Protein AF-A0A8S0QU64-F1 (afdb_monomer_lite)

Foldseek 3Di:
DVLLVLLLVLLVQLVPPVDVVSVLVSLVVLLCVQPVCVPCNLVSLVSCVVSPVLLSLLVQLPPPDLSSVLSSLSSLLSQLQNDPVSLVVNVVSVSLVSLLVCPDPPHDPSSLLSSLSSLLSSLDDDDDQVSCVSRVLSVLVCLQPDDLVSLVSNVVSPVLLSLLVQLDDPHDPVSNLSSLNSLLSSQVSLCVCLVVVVDPNASVSVVVNVVSVSLVSLVVQCPPPDPSSNVSSLVSCCPRVVDDDPDPDDDPPPPPDDDDDDDDDDDPDDDDDDDDDDDDDDDDDDDDDDDDDDDDDDDDDDDDDDDDDDD

Organism: NCBI:txid158383

pLDDT: mean 77.18, std 19.0, range [31.34, 97.25]

Sequence (311 aa):
GLISRIFSRLLEFLDRDDYPQLQLAAANAIVDILCYSDDDISINTNILIEQGAAPIMVSLLSSPNDELREKALVVLGEIAGRSADSRDLILRYGVLTLILAQFNDKTNLIIIREATQTLSELCSGPLQLEQVKSAILPLSQLIQEHDETVVRFLVHEGCIKPMCDLLVNPYEAHVIKICLKGLQNILKVGEAEKNQGNTKDVNVFAQMIEVAGGLQKITNLKTYDNRKIRRIAVKILVTYWHQKEDNDEDFDDDDDSVMMSTEDEDEDEDDDDDDSGDDDDDEEEDEDEDEDDSNSKSNTLYSDSKPNTLS

Secondary structure (DSSP, 8-state):
-HHHHHHHHHHHHHT-TT-HHHHHHHHHHHHHHHHT-TTTHHHHHHHHHHTTHHHHHHHHTT-S-HHHHHHHHHHHHHHHTT-HHHHHHHHHTTHHHHHHTT-STTS-HHHHHHHHHHHHHHT-SPPPHHHHHHHHHHHHHHHHHS-HHHHHHHHHTTTHHHHHHTTSSSS-HHHHHHHHHHHHHHHHHHHHHHHTTSSSSS-HHHHHHHHTTHHHHHHHGGG-S-HHHHHHHHHHHHHHH-----S--------S-------------------------------------------------------

Radius of gyration: 28.95 Å; chains: 1; bounding box: 78×48×93 Å

InterPro domains:
  IPR000225 Armadillo [PF00514] (44-80)
  IPR000225 Armadillo [PS50176] (52-94)
  IPR000225 Armadillo [SM00185] (40-81)
  IPR000225 Armadillo [SM00185] (83-124)
  IPR000225 Armadillo [SM00185] (146-188)
  IPR011989 Armadillo-like helical [G3DSA:1.25.10.10] (2-151)
  IPR011989 Armadillo-like helical [G3DSA:1.25.10.10] (152-242)
  IPR016024 Armadillo-type fold [SSF48371] (5-240)
  IPR032413 Atypical Arm repeat [PF16186] (203-249)

Structure (mmCIF, N/CA/C/O backbone):
data_AF-A0A8S0QU64-F1
#
_entry.id   AF-A0A8S0QU64-F1
#
loop_
_atom_site.group_PDB
_atom_site.id
_atom_site.type_symbol
_atom_site.label_atom_id
_atom_site.label_alt_id
_atom_site.label_comp_id
_atom_site.label_asym_id
_atom_site.label_entity_id
_atom_site.label_seq_id
_atom_site.pdbx_PDB_ins_code
_atom_site.Cartn_x
_atom_site.Cartn_y
_atom_site.Cartn_z
_atom_site.occupancy
_atom_site.B_iso_or_equiv
_atom_site.auth_seq_id
_atom_site.auth_comp_id
_atom_site.auth_asym_id
_atom_site.auth_atom_id
_atom_site.pdbx_PDB_model_num
ATOM 1 N N . GLY A 1 1 ? -0.515 -10.404 31.609 1.00 78.56 1 GLY A N 1
ATOM 2 C CA . GLY A 1 1 ? 0.219 -9.299 32.271 1.00 78.56 1 GLY A CA 1
ATOM 3 C C . GLY A 1 1 ? -0.664 -8.069 32.412 1.00 78.56 1 GLY A C 1
ATOM 4 O O . GLY A 1 1 ? -1.826 -8.138 32.029 1.00 78.56 1 GLY A O 1
ATOM 5 N N . LEU A 1 2 ? -0.136 -6.965 32.954 1.00 85.56 2 LEU A N 1
ATOM 6 C CA . LEU A 1 2 ? -0.864 -5.691 33.087 1.00 85.56 2 LEU A CA 1
ATOM 7 C C . LEU A 1 2 ? -1.344 -5.163 31.723 1.00 85.56 2 LEU A C 1
ATOM 9 O O . LEU A 1 2 ? -2.528 -4.876 31.586 1.00 85.56 2 LEU A O 1
ATOM 13 N N . ILE A 1 3 ? -0.467 -5.153 30.711 1.00 86.56 3 ILE A N 1
ATOM 14 C CA . ILE A 1 3 ? -0.785 -4.718 29.339 1.00 86.56 3 ILE A CA 1
ATOM 15 C C . ILE A 1 3 ? -1.960 -5.494 28.739 1.00 86.56 3 ILE A C 1
ATOM 17 O O . ILE A 1 3 ? -2.912 -4.895 28.266 1.00 86.56 3 ILE A O 1
ATOM 21 N N . SER A 1 4 ? -1.963 -6.822 28.858 1.00 88.56 4 SER A N 1
ATOM 22 C CA . SER A 1 4 ? -3.077 -7.652 28.378 1.00 88.56 4 SER A CA 1
ATOM 23 C C . SER A 1 4 ? -4.431 -7.275 29.003 1.00 88.56 4 SER A C 1
ATOM 25 O O . SER A 1 4 ? -5.440 -7.284 28.309 1.00 88.56 4 SER A O 1
ATOM 27 N N . ARG A 1 5 ? -4.480 -6.884 30.285 1.00 92.31 5 ARG A N 1
ATOM 28 C CA . ARG A 1 5 ? -5.732 -6.405 30.905 1.00 92.31 5 ARG A CA 1
ATOM 29 C C . ARG A 1 5 ? -6.128 -5.014 30.417 1.00 92.31 5 ARG A C 1
ATOM 31 O O . ARG A 1 5 ? -7.318 -4.732 30.315 1.00 92.31 5 ARG A O 1
ATOM 38 N N . ILE A 1 6 ? -5.139 -4.160 30.160 1.00 92.94 6 ILE A N 1
ATOM 39 C CA . ILE A 1 6 ? -5.357 -2.827 29.598 1.00 92.94 6 ILE A CA 1
ATOM 40 C C . ILE A 1 6 ? -5.955 -2.970 28.199 1.00 92.94 6 ILE A C 1
ATOM 42 O O . ILE A 1 6 ? -7.038 -2.445 27.972 1.00 92.94 6 ILE A O 1
ATOM 46 N N . PHE A 1 7 ? -5.332 -3.749 27.311 1.00 93.81 7 PHE A N 1
ATOM 47 C CA . PHE A 1 7 ? -5.843 -3.960 25.958 1.00 93.81 7 PHE A CA 1
ATOM 48 C C . PHE A 1 7 ? -7.256 -4.531 25.941 1.00 93.81 7 PHE A C 1
ATOM 50 O O . PHE A 1 7 ? -8.100 -3.944 25.277 1.00 93.81 7 PHE A O 1
ATOM 57 N N . SER A 1 8 ? -7.572 -5.556 26.740 1.00 94.50 8 SER A N 1
ATOM 58 C CA . SER A 1 8 ? -8.948 -6.077 26.790 1.00 94.50 8 SER A CA 1
ATOM 59 C C . SER A 1 8 ? -9.964 -4.981 27.109 1.00 94.50 8 SER A C 1
ATOM 61 O O . SER A 1 8 ? -10.999 -4.888 26.457 1.00 94.50 8 SER A O 1
ATOM 63 N N . ARG A 1 9 ? -9.647 -4.094 28.060 1.00 96.56 9 ARG A N 1
ATOM 64 C CA . ARG A 1 9 ? -10.548 -3.000 28.422 1.00 96.56 9 ARG A CA 1
ATOM 65 C C . ARG A 1 9 ? -10.619 -1.904 27.356 1.00 96.56 9 ARG A C 1
ATOM 67 O O . ARG A 1 9 ? -11.687 -1.337 27.159 1.00 96.56 9 ARG A O 1
ATOM 74 N N . LEU A 1 10 ? -9.508 -1.597 26.687 1.00 96.75 10 LEU A N 1
ATOM 75 C CA . LEU A 1 10 ? -9.484 -0.628 25.588 1.00 96.75 10 LEU A CA 1
ATOM 76 C C . LEU A 1 10 ? -10.266 -1.144 24.373 1.00 96.75 10 LEU A C 1
ATOM 78 O O . LEU A 1 10 ? -11.022 -0.384 23.784 1.00 96.75 10 LEU A O 1
ATOM 82 N N . LEU A 1 11 ? -10.167 -2.434 24.043 1.00 95.56 11 LEU A N 1
ATOM 83 C CA . LEU A 1 11 ? -10.950 -3.043 22.964 1.00 95.56 11 LEU A CA 1
ATOM 84 C C . LEU A 1 11 ? -12.456 -3.022 23.273 1.00 95.56 11 LEU A C 1
ATOM 86 O O . LEU A 1 11 ? -13.246 -2.663 22.407 1.00 95.56 11 LEU A O 1
ATOM 90 N N . GLU A 1 12 ? -12.860 -3.281 24.522 1.00 95.12 12 GLU A N 1
ATOM 91 C CA . GLU A 1 12 ? -14.259 -3.101 24.957 1.00 95.12 12 GLU A CA 1
ATOM 92 C C . GLU A 1 12 ? -14.749 -1.650 24.812 1.00 95.12 12 GLU A C 1
ATOM 94 O O . GLU A 1 12 ? -15.940 -1.408 24.633 1.00 95.12 12 GLU A O 1
ATOM 99 N N . PHE A 1 13 ? -13.854 -0.667 24.928 1.00 96.56 13 PHE A N 1
ATOM 100 C CA . PHE A 1 13 ? -14.184 0.744 24.726 1.00 96.56 13 PHE A CA 1
ATOM 101 C C . PHE A 1 13 ? -14.303 1.125 23.254 1.00 96.56 13 PHE A C 1
ATOM 103 O O . PHE A 1 13 ? -15.082 2.021 22.936 1.00 96.56 13 PHE A O 1
ATOM 110 N N . LEU A 1 14 ? -13.577 0.446 22.366 1.00 94.88 14 LEU A N 1
ATOM 111 C CA . LEU A 1 14 ? -13.709 0.638 20.924 1.00 94.88 14 LEU A CA 1
ATOM 112 C C . LEU A 1 14 ? -15.043 0.131 20.377 1.00 94.88 14 LEU A C 1
ATOM 114 O O . LEU A 1 14 ? -15.519 0.681 19.396 1.00 94.88 14 LEU A O 1
ATOM 118 N N . ASP A 1 15 ? -15.682 -0.835 21.034 1.00 90.69 15 ASP A N 1
ATOM 119 C CA . ASP A 1 15 ? -16.999 -1.365 20.642 1.00 90.69 15 ASP A CA 1
ATOM 120 C C . ASP A 1 15 ? -18.177 -0.447 21.056 1.00 90.69 15 ASP A C 1
ATOM 122 O O . ASP A 1 15 ? -19.351 -0.759 20.866 1.00 90.69 15 ASP A O 1
ATOM 126 N N . ARG A 1 16 ? -17.890 0.707 21.677 1.00 92.25 16 ARG A N 1
ATOM 127 C CA . ARG A 1 16 ? -18.897 1.657 22.175 1.00 92.25 16 ARG A CA 1
ATOM 128 C C . ARG A 1 16 ? -19.222 2.743 21.154 1.00 92.25 16 ARG A C 1
ATOM 130 O O . ARG A 1 16 ? -18.902 3.911 21.371 1.00 92.25 16 ARG A O 1
ATOM 137 N N . ASP A 1 17 ? -19.922 2.368 20.086 1.00 87.38 17 ASP A N 1
ATOM 138 C CA . ASP A 1 17 ? -20.394 3.295 19.038 1.00 87.38 17 ASP A CA 1
ATOM 139 C C . ASP A 1 17 ? -21.285 4.428 19.578 1.00 87.38 17 ASP A C 1
ATOM 141 O O . ASP A 1 17 ? -21.372 5.514 19.004 1.00 87.38 17 ASP A O 1
ATOM 145 N N . ASP A 1 18 ? -21.932 4.202 20.725 1.00 91.75 18 ASP A N 1
ATOM 146 C CA . ASP A 1 18 ? -22.728 5.201 21.434 1.00 91.75 18 ASP A CA 1
ATOM 147 C C . ASP A 1 18 ? -21.878 6.284 22.119 1.00 91.75 18 ASP A C 1
ATOM 149 O O . ASP A 1 18 ? -22.421 7.297 22.571 1.00 91.75 18 ASP A O 1
ATOM 153 N N . TYR A 1 19 ? -20.554 6.101 22.203 1.00 93.81 19 TYR A N 1
ATOM 154 C CA . TYR A 1 19 ? -19.658 7.043 22.862 1.00 93.81 19 TYR A CA 1
ATOM 155 C C . TYR A 1 19 ? -18.325 7.270 22.114 1.00 93.81 19 TYR A C 1
ATOM 157 O O . TYR A 1 19 ? -17.258 6.863 22.585 1.00 93.81 19 TYR A O 1
ATOM 165 N N . PRO A 1 20 ? -18.341 8.039 21.003 1.00 90.69 20 PRO A N 1
ATOM 166 C CA . PRO A 1 20 ? -17.173 8.246 20.137 1.00 90.69 20 PRO A CA 1
ATOM 167 C C . PRO A 1 20 ? -15.944 8.855 20.823 1.00 90.69 20 PRO A C 1
ATOM 169 O O . PRO A 1 20 ? -14.813 8.579 20.435 1.00 90.69 20 PRO A O 1
ATOM 172 N N . GLN A 1 21 ? -16.139 9.675 21.863 1.00 93.38 21 GLN A N 1
ATOM 173 C CA . GLN A 1 21 ? -15.021 10.236 22.635 1.00 93.38 21 GLN A CA 1
ATOM 174 C C . GLN A 1 21 ? -14.254 9.151 23.399 1.00 93.38 21 GLN A C 1
ATOM 176 O O . GLN A 1 21 ? -13.035 9.234 23.532 1.00 93.38 21 GLN A O 1
ATOM 181 N N . LEU A 1 22 ? -14.962 8.129 23.890 1.00 95.69 22 LEU A N 1
ATOM 182 C CA . LEU A 1 22 ? -14.350 6.990 24.563 1.00 95.69 22 LEU A CA 1
ATOM 183 C C . LEU A 1 22 ? -13.666 6.061 23.560 1.00 95.69 22 LEU A C 1
ATOM 185 O O . LEU A 1 22 ? -12.549 5.634 23.841 1.00 95.69 22 LEU A O 1
ATOM 189 N N . GLN A 1 23 ? -14.278 5.815 22.394 1.00 95.50 23 GLN A N 1
ATOM 190 C CA . GLN A 1 23 ? -13.618 5.087 21.304 1.00 95.50 23 GLN A CA 1
ATOM 191 C C . GLN A 1 23 ? -12.298 5.772 20.930 1.00 95.50 23 GLN A C 1
ATOM 193 O O . GLN A 1 23 ? -11.254 5.130 20.899 1.00 95.50 23 GLN A O 1
ATOM 198 N N . LEU A 1 24 ? -12.314 7.092 20.726 1.00 95.00 24 LEU A N 1
ATOM 199 C CA . LEU A 1 24 ? -11.120 7.840 20.335 1.00 95.00 24 LEU A CA 1
ATOM 200 C C . LEU A 1 24 ? -10.045 7.828 21.428 1.00 95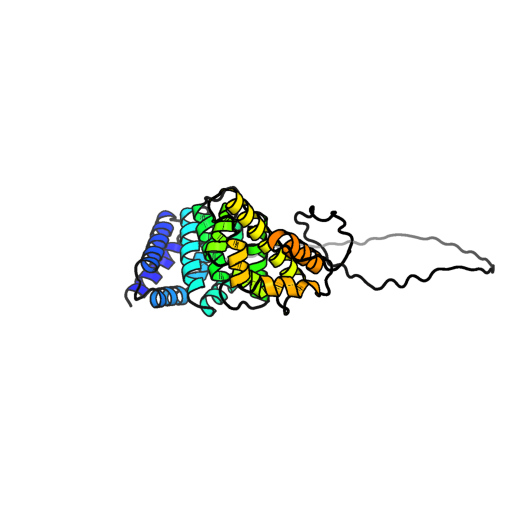.00 24 LEU A C 1
ATOM 202 O O . LEU A 1 24 ? -8.875 7.587 21.140 1.00 95.00 24 LEU A O 1
ATOM 206 N N . ALA A 1 25 ? -10.429 8.028 22.691 1.00 96.56 25 ALA A N 1
ATOM 207 C CA . ALA A 1 25 ? -9.497 7.929 23.812 1.00 96.56 25 ALA A CA 1
ATOM 208 C C . ALA A 1 25 ? -8.877 6.525 23.922 1.00 96.56 25 ALA A C 1
ATOM 210 O O . ALA A 1 25 ? -7.689 6.400 24.218 1.00 96.56 25 ALA A O 1
ATOM 211 N N . ALA A 1 26 ? -9.661 5.476 23.662 1.00 97.25 26 ALA A N 1
ATOM 212 C CA . ALA A 1 26 ? -9.172 4.106 23.666 1.00 97.25 26 ALA A CA 1
ATOM 213 C C . ALA A 1 26 ? -8.232 3.818 22.487 1.00 97.25 26 ALA A C 1
ATOM 215 O O . ALA A 1 26 ? -7.176 3.222 22.696 1.00 97.25 26 ALA A O 1
ATOM 216 N N . ALA A 1 27 ? -8.570 4.285 21.283 1.00 96.69 27 ALA A N 1
ATOM 217 C CA . ALA A 1 27 ? -7.737 4.142 20.091 1.00 96.69 27 ALA A CA 1
ATOM 218 C C . ALA A 1 27 ? -6.386 4.853 20.265 1.00 96.69 27 ALA A C 1
ATOM 220 O O . ALA A 1 27 ? -5.342 4.250 20.028 1.00 96.69 27 ALA A O 1
ATOM 221 N N . ASN A 1 28 ? -6.398 6.090 20.773 1.00 95.12 28 ASN A N 1
ATOM 222 C CA . ASN A 1 28 ? -5.183 6.842 21.094 1.00 95.12 28 ASN A CA 1
ATOM 223 C C . ASN A 1 28 ? -4.303 6.096 22.101 1.00 95.12 28 ASN A C 1
ATOM 225 O O . ASN A 1 28 ? -3.109 5.941 21.874 1.00 95.12 28 ASN A O 1
ATOM 229 N N . ALA A 1 29 ? -4.894 5.564 23.176 1.00 95.38 29 ALA A N 1
ATOM 230 C CA . ALA A 1 29 ? -4.142 4.807 24.171 1.00 95.38 29 ALA A CA 1
ATOM 231 C C . ALA A 1 29 ? -3.506 3.533 23.586 1.00 95.38 29 ALA A C 1
ATOM 233 O O . ALA A 1 29 ? -2.399 3.173 23.979 1.00 95.38 29 ALA A O 1
ATOM 234 N N . ILE A 1 30 ? -4.179 2.848 22.655 1.00 94.81 30 ILE A N 1
ATOM 235 C CA . ILE A 1 30 ? -3.604 1.687 21.959 1.00 94.81 30 ILE A CA 1
ATOM 236 C C . ILE A 1 30 ? -2.410 2.114 21.102 1.00 94.81 30 ILE A C 1
ATOM 238 O O . ILE A 1 30 ? -1.357 1.485 21.198 1.00 94.81 30 ILE A O 1
ATOM 242 N N . VAL A 1 31 ? -2.554 3.184 20.315 1.00 93.19 31 VAL A N 1
ATOM 243 C CA . VAL A 1 31 ? -1.465 3.727 19.488 1.00 93.19 31 VAL A CA 1
ATOM 244 C C . VAL A 1 31 ? -0.273 4.133 20.352 1.00 93.19 31 VAL A C 1
ATOM 246 O O . VAL A 1 31 ? 0.845 3.733 20.053 1.00 93.19 31 VAL A O 1
ATOM 249 N N . ASP A 1 32 ? -0.494 4.819 21.474 1.00 91.12 32 ASP A N 1
ATOM 250 C CA . ASP A 1 32 ? 0.587 5.210 22.384 1.00 91.12 32 ASP A CA 1
ATOM 251 C C . ASP A 1 32 ? 1.343 3.989 22.942 1.00 91.12 32 ASP A C 1
ATOM 253 O O . ASP A 1 32 ? 2.572 3.985 23.016 1.00 91.12 32 ASP A O 1
ATOM 257 N N . ILE A 1 33 ? 0.629 2.920 23.312 1.00 89.38 33 ILE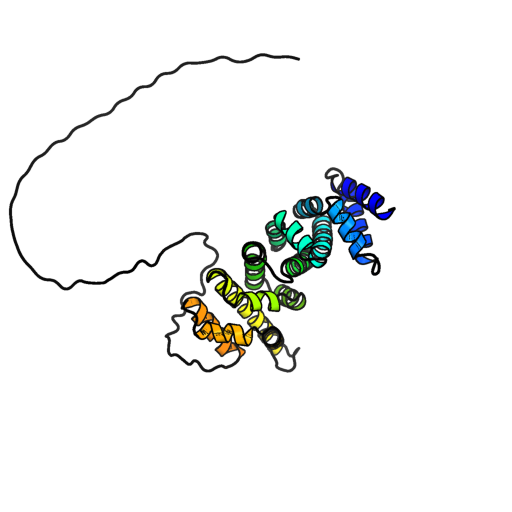 A N 1
ATOM 258 C CA . ILE A 1 33 ? 1.267 1.686 23.799 1.00 89.38 33 ILE A CA 1
ATOM 259 C C . ILE A 1 33 ? 2.113 1.034 22.695 1.00 89.38 33 ILE A C 1
ATOM 261 O O . ILE A 1 33 ? 3.179 0.487 22.991 1.00 89.38 33 ILE A O 1
ATOM 265 N N . LEU A 1 34 ? 1.658 1.086 21.441 1.00 86.62 34 LEU A N 1
ATOM 266 C CA . LEU A 1 34 ? 2.393 0.544 20.301 1.00 86.62 34 LEU A CA 1
ATOM 267 C C . LEU A 1 34 ? 3.599 1.414 19.923 1.00 86.62 34 LEU A C 1
ATOM 269 O O . LEU A 1 34 ? 4.680 0.874 19.747 1.00 86.62 34 LEU A O 1
ATOM 273 N N . CYS A 1 35 ? 3.477 2.739 19.865 1.00 75.19 35 CYS A N 1
ATOM 274 C CA . CYS A 1 35 ? 4.538 3.603 19.338 1.00 75.19 35 CYS A CA 1
ATOM 275 C C . CYS A 1 35 ? 5.650 3.956 20.344 1.00 75.19 35 CYS A C 1
ATOM 277 O O . CYS A 1 35 ? 6.740 4.332 19.922 1.00 75.19 35 CYS A O 1
ATOM 279 N N . TYR A 1 36 ? 5.414 3.866 21.660 1.00 70.50 36 TYR A N 1
ATOM 280 C CA . TYR A 1 36 ? 6.383 4.320 22.678 1.00 70.50 36 TYR A CA 1
ATOM 281 C C . TYR A 1 36 ? 7.138 3.193 23.409 1.00 70.50 36 TYR A C 1
ATOM 283 O O . TYR A 1 36 ? 7.839 3.463 24.387 1.00 70.50 36 TYR A O 1
ATOM 291 N N . SER A 1 37 ? 7.025 1.940 22.956 1.00 63.56 37 SER A N 1
ATOM 292 C CA . SER A 1 37 ? 7.534 0.759 23.676 1.00 63.56 37 SER A CA 1
ATOM 293 C C . SER A 1 37 ? 8.615 -0.014 22.900 1.00 63.56 37 SER A C 1
ATOM 295 O O . SER A 1 37 ? 8.426 -1.199 22.644 1.00 63.56 37 SER A O 1
ATOM 297 N N . ASP A 1 38 ? 9.740 0.611 22.530 1.00 59.62 38 ASP A N 1
ATOM 298 C CA . ASP A 1 38 ? 10.768 0.014 21.640 1.00 59.62 38 ASP A CA 1
ATOM 299 C C . ASP A 1 38 ? 11.184 -1.433 21.992 1.00 59.62 38 ASP A C 1
ATOM 301 O O . ASP A 1 38 ? 11.347 -2.265 21.099 1.00 59.62 38 ASP A O 1
ATOM 305 N N . ASP A 1 39 ? 11.287 -1.770 23.281 1.00 64.12 39 ASP A N 1
ATOM 306 C CA . ASP A 1 39 ? 11.721 -3.102 23.729 1.00 64.12 39 ASP A CA 1
ATOM 307 C C . ASP A 1 39 ? 10.596 -4.169 23.729 1.00 64.12 39 ASP A C 1
ATOM 309 O O . ASP A 1 39 ? 10.887 -5.366 23.727 1.00 64.12 39 ASP A O 1
ATOM 313 N N . ASP A 1 40 ? 9.317 -3.765 23.686 1.00 71.12 40 ASP A N 1
ATOM 314 C CA . ASP A 1 40 ? 8.143 -4.639 23.890 1.00 71.12 40 ASP A CA 1
ATOM 315 C C . ASP A 1 40 ? 7.094 -4.579 22.755 1.00 71.12 40 ASP A C 1
ATOM 317 O O . ASP A 1 40 ? 6.074 -5.273 22.831 1.00 71.12 40 ASP A O 1
ATOM 321 N N . ILE A 1 41 ? 7.318 -3.802 21.683 1.00 74.56 41 ILE A N 1
ATOM 322 C CA . ILE A 1 41 ? 6.368 -3.639 20.557 1.00 74.56 41 ILE A CA 1
ATOM 323 C C . ILE A 1 41 ? 5.855 -4.986 20.044 1.00 74.56 41 ILE A C 1
ATOM 325 O O . ILE A 1 41 ? 4.649 -5.201 19.977 1.00 74.56 41 ILE A O 1
ATOM 329 N N . SER A 1 42 ? 6.753 -5.930 19.743 1.00 79.19 42 SER A N 1
ATOM 330 C CA . SER A 1 42 ? 6.359 -7.236 19.190 1.00 79.19 42 SER A CA 1
ATOM 331 C C . SER A 1 42 ? 5.441 -8.032 20.127 1.00 79.19 42 SER A C 1
ATOM 333 O O . SER A 1 42 ? 4.487 -8.666 19.677 1.00 79.19 42 SER A O 1
ATOM 335 N N . ILE A 1 43 ? 5.687 -7.965 21.439 1.00 85.44 43 ILE A N 1
ATOM 336 C CA . ILE A 1 43 ? 4.872 -8.630 22.458 1.00 85.44 43 ILE A CA 1
ATOM 337 C C . ILE A 1 43 ? 3.504 -7.953 22.541 1.00 85.44 43 ILE A C 1
ATOM 339 O O . ILE A 1 43 ? 2.479 -8.634 22.544 1.00 85.44 43 ILE A O 1
ATOM 343 N N . ASN A 1 44 ? 3.475 -6.621 22.573 1.00 87.62 44 ASN A N 1
ATOM 344 C CA . ASN A 1 44 ? 2.241 -5.847 22.657 1.00 87.62 44 ASN A CA 1
ATOM 345 C C . ASN A 1 44 ? 1.342 -6.083 21.437 1.00 87.62 44 ASN A C 1
ATOM 347 O O . ASN A 1 44 ? 0.146 -6.333 21.602 1.00 87.62 44 ASN A O 1
ATOM 351 N N . THR A 1 45 ? 1.913 -6.087 20.231 1.00 87.75 45 THR A N 1
ATOM 352 C CA . THR A 1 45 ? 1.169 -6.360 19.000 1.00 87.75 45 THR A CA 1
ATOM 353 C C . THR A 1 45 ? 0.608 -7.781 18.986 1.00 87.75 45 THR A C 1
ATOM 355 O O . THR A 1 45 ? -0.565 -7.965 18.668 1.00 87.75 45 THR A O 1
ATOM 358 N N . ASN A 1 46 ? 1.382 -8.785 19.412 1.00 89.56 46 ASN A N 1
ATOM 359 C CA . ASN A 1 46 ? 0.889 -10.163 19.509 1.00 89.56 46 ASN A CA 1
ATOM 360 C C . ASN A 1 46 ? -0.275 -10.290 20.501 1.00 89.56 46 ASN A C 1
ATOM 362 O O . ASN A 1 46 ? -1.278 -10.927 20.188 1.00 89.56 46 ASN A O 1
ATOM 366 N N . ILE A 1 47 ? -0.195 -9.623 21.658 1.00 91.88 47 ILE A N 1
ATOM 367 C CA . ILE A 1 47 ? -1.297 -9.604 22.630 1.00 91.88 47 ILE A CA 1
ATOM 368 C C . ILE A 1 47 ? -2.554 -8.961 22.021 1.00 91.88 47 ILE A C 1
ATOM 370 O O . ILE A 1 47 ? -3.650 -9.480 22.224 1.00 91.88 47 ILE A O 1
ATOM 374 N N . LEU A 1 48 ? -2.432 -7.856 21.276 1.00 92.56 48 LEU A N 1
ATOM 375 C CA . LEU A 1 48 ? -3.576 -7.232 20.590 1.00 92.56 48 LEU A CA 1
ATOM 376 C C . LEU A 1 48 ? -4.217 -8.172 19.567 1.00 92.56 48 LEU A C 1
ATOM 378 O O . LEU A 1 48 ? -5.445 -8.284 19.524 1.00 92.56 48 LEU A O 1
ATOM 382 N N . ILE A 1 49 ? -3.397 -8.856 18.765 1.00 92.81 49 ILE A N 1
ATOM 383 C CA . ILE A 1 49 ? -3.866 -9.836 17.780 1.00 92.81 49 ILE A CA 1
ATOM 384 C C . ILE A 1 49 ? -4.646 -10.953 18.483 1.00 92.81 49 ILE A C 1
ATOM 386 O O . ILE A 1 49 ? -5.788 -11.227 18.113 1.00 92.81 49 ILE A O 1
ATOM 390 N N . GLU A 1 50 ? -4.068 -11.554 19.528 1.00 92.75 50 GLU A N 1
ATOM 391 C CA . GLU A 1 50 ? -4.695 -12.629 20.312 1.00 92.75 50 GLU A CA 1
ATOM 392 C C . GLU A 1 50 ? -6.020 -12.202 20.959 1.00 92.75 50 GLU A C 1
ATOM 394 O O . GLU A 1 50 ? -6.913 -13.025 21.155 1.00 92.75 50 GLU A O 1
ATOM 399 N N . GLN A 1 51 ? -6.166 -10.916 21.279 1.00 94.44 51 GLN A N 1
ATOM 400 C CA . GLN A 1 51 ? -7.373 -10.355 21.885 1.00 94.44 51 GLN A CA 1
ATOM 401 C C . GLN A 1 51 ? -8.425 -9.888 20.873 1.00 94.44 51 GLN A C 1
ATOM 403 O O . GLN A 1 51 ? -9.453 -9.349 21.278 1.00 94.44 51 GLN A O 1
ATOM 408 N N . GLY A 1 52 ? -8.210 -10.112 19.574 1.00 93.19 52 GLY A N 1
ATOM 409 C CA . GLY A 1 52 ? -9.200 -9.799 18.545 1.00 93.19 52 GLY A CA 1
ATOM 410 C C . GLY A 1 52 ? -9.240 -8.325 18.149 1.00 93.19 52 GLY A C 1
ATOM 411 O O . GLY A 1 52 ? -10.281 -7.844 17.709 1.00 93.19 52 GLY A O 1
ATOM 412 N N . ALA A 1 53 ? -8.123 -7.600 18.265 1.00 94.31 53 ALA A N 1
ATOM 413 C CA . ALA A 1 53 ? -8.058 -6.203 17.837 1.00 94.31 53 ALA A CA 1
ATOM 414 C C . ALA A 1 53 ? -8.282 -6.030 16.324 1.00 94.31 53 ALA A C 1
ATOM 416 O O . ALA A 1 53 ? -8.931 -5.075 15.913 1.00 94.31 53 ALA A O 1
ATOM 417 N N . ALA A 1 54 ? -7.783 -6.955 15.494 1.00 94.38 54 ALA A N 1
ATOM 418 C CA . ALA A 1 54 ? -7.837 -6.847 14.033 1.00 94.38 54 ALA A CA 1
ATOM 419 C C . ALA A 1 54 ? -9.253 -6.575 13.471 1.00 94.38 54 ALA A C 1
ATOM 421 O O . ALA A 1 54 ? -9.417 -5.552 12.811 1.00 94.38 54 ALA A O 1
ATOM 422 N N . PRO A 1 55 ? -10.294 -7.390 13.746 1.00 95.31 55 PRO A N 1
ATOM 423 C CA . PRO A 1 55 ? -11.639 -7.124 13.226 1.00 95.31 55 PRO A CA 1
ATOM 424 C C . PRO A 1 55 ? -12.243 -5.803 13.731 1.00 95.31 55 PRO A C 1
ATOM 426 O O . PRO A 1 55 ? -12.978 -5.160 12.987 1.00 95.31 55 PRO A O 1
ATOM 429 N N . ILE A 1 56 ? -11.908 -5.371 14.954 1.00 95.44 56 ILE A N 1
ATOM 430 C CA . ILE A 1 56 ? -12.358 -4.083 15.508 1.00 95.44 56 ILE A CA 1
ATOM 431 C C . ILE A 1 56 ? -11.708 -2.924 14.742 1.00 95.44 56 ILE A C 1
ATOM 433 O O . ILE A 1 56 ? -12.383 -1.985 14.341 1.00 95.44 56 ILE A O 1
ATOM 437 N N . MET A 1 57 ? -10.402 -2.986 14.482 1.00 96.44 57 MET A N 1
ATOM 438 C CA . MET A 1 57 ? -9.729 -1.931 13.715 1.00 96.44 57 MET A CA 1
ATOM 439 C C . MET A 1 57 ? -10.239 -1.872 12.273 1.00 96.44 57 MET A C 1
ATOM 441 O O . MET A 1 57 ? -10.453 -0.788 11.741 1.00 96.44 57 MET A O 1
ATOM 445 N N . VAL A 1 58 ? -10.499 -3.030 11.657 1.00 95.62 58 VAL A N 1
ATOM 446 C CA . VAL A 1 58 ? -11.092 -3.111 10.315 1.00 95.62 58 VAL A CA 1
ATOM 447 C C . VAL A 1 58 ? -12.471 -2.442 10.287 1.00 95.62 58 VAL A C 1
ATOM 449 O O . VAL A 1 58 ? -12.732 -1.653 9.382 1.00 95.62 58 VAL A O 1
ATOM 452 N N . SER A 1 59 ? -13.341 -2.677 11.278 1.00 94.81 59 SER A N 1
ATOM 453 C CA . SER A 1 59 ? -14.660 -2.026 11.319 1.00 94.81 59 SER A CA 1
ATOM 454 C C . SER A 1 59 ? -14.559 -0.508 11.511 1.00 94.81 59 SER A C 1
ATOM 456 O O . SER A 1 59 ? -15.293 0.246 10.866 1.00 94.81 59 SER A O 1
ATOM 458 N N . LEU A 1 60 ? -13.598 -0.042 12.317 1.00 95.50 60 LEU A N 1
ATOM 459 C CA . LEU A 1 60 ? -13.361 1.383 12.561 1.00 95.50 60 LEU A CA 1
ATOM 460 C C . LEU A 1 60 ? -12.934 2.160 11.306 1.00 95.50 60 LEU A C 1
ATOM 462 O O . LEU A 1 60 ? -13.165 3.368 11.259 1.00 95.50 60 LEU A O 1
ATOM 466 N N . LEU A 1 61 ? -12.414 1.507 10.257 1.00 95.50 61 LEU A N 1
ATOM 467 C CA . LEU A 1 61 ? -12.148 2.157 8.961 1.00 95.50 61 LEU A CA 1
ATOM 468 C C . LEU A 1 61 ? -13.414 2.679 8.266 1.00 95.50 61 LEU A C 1
ATOM 470 O O . LEU A 1 61 ? -13.324 3.527 7.381 1.00 95.50 61 LEU A O 1
ATOM 474 N N . SER A 1 62 ? -14.595 2.207 8.670 1.00 93.75 62 SER A N 1
ATOM 475 C CA . SER A 1 62 ? -15.885 2.720 8.187 1.00 93.75 62 SER A CA 1
ATOM 476 C C . SER A 1 62 ? -16.469 3.821 9.085 1.00 93.75 62 SER A C 1
ATOM 478 O O . SER A 1 62 ? -17.587 4.280 8.850 1.00 93.75 62 SER A O 1
ATOM 480 N N . SER A 1 63 ? -15.745 4.251 10.126 1.00 93.31 63 SER A N 1
ATOM 481 C CA . SER A 1 63 ? -16.224 5.261 11.071 1.00 93.31 63 SER A CA 1
ATOM 482 C C . SER A 1 63 ? -16.429 6.622 10.394 1.00 93.31 63 SER A C 1
ATOM 484 O O . SER A 1 63 ? -15.562 7.074 9.638 1.00 93.31 63 SER A O 1
ATOM 486 N N . PRO A 1 64 ? -17.513 7.355 10.712 1.00 91.38 64 PRO A N 1
ATOM 487 C CA . PRO A 1 64 ? -17.678 8.733 10.253 1.00 91.38 64 PRO A CA 1
ATOM 488 C C . PRO A 1 64 ? -16.668 9.697 10.897 1.00 91.38 64 PRO A C 1
ATOM 490 O O . PRO A 1 64 ? -16.580 10.847 10.478 1.00 91.38 64 PRO A O 1
ATOM 493 N N . ASN A 1 65 ? -15.929 9.261 11.924 1.00 92.38 65 ASN A N 1
ATOM 494 C CA . ASN A 1 65 ? -14.913 10.064 12.591 1.00 92.38 65 ASN A CA 1
ATOM 495 C C . ASN A 1 65 ? -13.533 9.824 11.962 1.00 92.38 65 ASN A C 1
ATOM 497 O O . ASN A 1 65 ? -12.957 8.745 12.094 1.00 92.38 65 ASN A O 1
ATOM 501 N N . ASP A 1 66 ? -13.001 10.862 11.323 1.00 93.69 66 ASP A N 1
ATOM 502 C CA . ASP A 1 66 ? -11.696 10.866 10.662 1.00 93.69 66 ASP A CA 1
ATOM 503 C C . ASP A 1 66 ? -10.549 10.464 11.598 1.00 93.69 66 ASP A C 1
ATOM 505 O O . ASP A 1 66 ? -9.717 9.642 11.220 1.00 93.69 66 ASP A O 1
ATOM 509 N N . GLU A 1 67 ? -10.535 10.965 12.837 1.00 94.50 67 GLU A N 1
ATOM 510 C CA . GLU A 1 67 ? -9.486 10.629 13.806 1.00 94.50 67 GLU A CA 1
ATOM 511 C C . GLU A 1 67 ? -9.539 9.146 14.200 1.00 94.50 67 GLU A C 1
ATOM 513 O O . GLU A 1 67 ? -8.505 8.518 14.407 1.00 94.50 67 GLU A O 1
ATOM 518 N N . LEU A 1 68 ? -10.734 8.546 14.260 1.00 95.00 68 LEU A N 1
ATOM 519 C CA . LEU A 1 68 ? -10.859 7.107 14.514 1.00 95.00 68 LEU A CA 1
ATOM 520 C C . LEU A 1 68 ? -10.350 6.274 13.340 1.00 95.00 68 LEU A C 1
ATOM 522 O O . LEU A 1 68 ? -9.650 5.288 13.570 1.00 95.00 68 LEU A O 1
ATOM 526 N N . ARG A 1 69 ? -10.667 6.672 12.100 1.00 95.81 69 ARG A N 1
ATOM 527 C CA . ARG A 1 69 ? -10.139 5.995 10.906 1.00 95.81 69 ARG A CA 1
ATOM 528 C C . ARG A 1 69 ? -8.617 6.080 10.861 1.00 95.81 69 ARG A C 1
ATOM 530 O O . ARG A 1 69 ? -7.966 5.068 10.633 1.00 95.81 69 ARG A O 1
ATOM 537 N N . GLU A 1 70 ? -8.059 7.254 11.152 1.00 95.38 70 GLU A N 1
ATOM 538 C CA . GLU A 1 70 ? -6.613 7.464 11.268 1.00 95.38 70 GLU A CA 1
ATOM 539 C C . GLU A 1 70 ? -5.984 6.494 12.278 1.00 95.38 70 GLU A C 1
ATOM 541 O O . GLU A 1 70 ? -5.078 5.744 11.924 1.00 95.38 70 GLU A O 1
ATOM 546 N N . LYS A 1 71 ? -6.477 6.446 13.525 1.00 96.44 71 LYS A N 1
ATOM 547 C CA . LYS A 1 71 ? -5.892 5.555 14.543 1.00 96.44 71 LYS A CA 1
ATOM 548 C C . LYS A 1 71 ? -6.066 4.078 14.204 1.00 96.44 71 LYS A C 1
ATOM 550 O O . LYS A 1 71 ? -5.168 3.288 14.487 1.00 96.44 71 LYS A O 1
ATOM 555 N N . ALA A 1 72 ? -7.177 3.700 13.577 1.00 96.69 72 ALA A N 1
ATOM 556 C CA . ALA A 1 72 ? -7.380 2.337 13.104 1.00 96.69 72 ALA A CA 1
ATOM 557 C C . ALA A 1 72 ? -6.343 1.938 12.041 1.00 96.69 72 ALA A C 1
ATOM 559 O O . ALA A 1 72 ? -5.784 0.846 12.131 1.00 96.69 72 ALA A O 1
ATOM 560 N N . LEU A 1 73 ? -6.040 2.826 11.086 1.00 95.88 73 LEU A N 1
ATOM 561 C CA . LEU A 1 73 ? -4.995 2.606 10.081 1.00 95.88 73 LEU A CA 1
ATOM 562 C C . LEU A 1 73 ? -3.624 2.417 10.731 1.00 95.88 73 LEU A C 1
ATOM 564 O O . LEU A 1 73 ? -2.979 1.408 10.466 1.00 95.88 73 LEU A O 1
ATOM 568 N N . VAL A 1 74 ? -3.233 3.304 11.653 1.00 94.94 74 VAL A N 1
ATOM 569 C CA . VAL A 1 74 ? -1.957 3.192 12.386 1.00 94.94 74 VAL A CA 1
ATOM 570 C C . VAL A 1 74 ? -1.822 1.813 13.038 1.00 94.94 74 VAL A C 1
ATOM 572 O O . VAL A 1 74 ? -0.831 1.115 12.836 1.00 94.94 74 VAL A O 1
ATOM 575 N N . VAL A 1 75 ? -2.840 1.371 13.785 1.00 95.31 75 VAL A N 1
ATOM 576 C CA . VAL A 1 75 ? -2.805 0.067 14.469 1.00 95.31 75 VAL A CA 1
ATOM 577 C C . VAL A 1 75 ? -2.743 -1.097 13.473 1.00 95.31 75 VAL A C 1
ATOM 579 O O . VAL A 1 75 ? -2.034 -2.075 13.715 1.00 95.31 75 VAL A O 1
ATOM 582 N N . LEU A 1 76 ? -3.467 -1.018 12.353 1.00 95.50 76 LEU A N 1
ATOM 583 C CA . LEU A 1 76 ? -3.444 -2.049 11.313 1.00 95.50 76 LEU A CA 1
ATOM 584 C C . LEU A 1 76 ? -2.082 -2.140 10.622 1.00 95.50 76 LEU A C 1
ATOM 586 O O . LEU A 1 76 ? -1.591 -3.253 10.438 1.00 95.50 76 LEU A O 1
ATOM 590 N N . GLY A 1 77 ? -1.466 -1.005 10.285 1.00 92.06 77 GLY A N 1
ATOM 591 C CA . GLY A 1 77 ? -0.117 -0.949 9.720 1.00 92.06 77 GLY A CA 1
ATOM 592 C C . GLY A 1 77 ? 0.908 -1.557 10.672 1.00 92.06 77 GLY A C 1
ATOM 593 O O . GLY A 1 77 ? 1.673 -2.439 10.282 1.00 92.06 77 GLY A O 1
ATOM 594 N N . GLU A 1 78 ? 0.832 -1.194 11.955 1.00 91.06 78 GLU A N 1
ATOM 595 C CA . GLU A 1 78 ? 1.696 -1.753 12.995 1.00 91.06 78 GLU A CA 1
ATOM 596 C C . GLU A 1 78 ? 1.572 -3.272 13.117 1.00 91.06 78 GLU A C 1
ATOM 598 O O . GLU A 1 78 ? 2.586 -3.951 13.268 1.00 91.06 78 GLU A O 1
ATOM 603 N N . ILE A 1 79 ? 0.354 -3.820 13.039 1.00 91.88 79 ILE A N 1
ATOM 604 C CA . ILE A 1 79 ? 0.113 -5.269 13.050 1.00 91.88 79 ILE A CA 1
ATOM 605 C C . ILE A 1 79 ? 0.643 -5.924 11.767 1.00 91.88 79 ILE A C 1
ATOM 607 O O . ILE A 1 79 ? 1.315 -6.956 11.856 1.00 91.88 79 ILE A O 1
ATOM 611 N N . ALA A 1 80 ? 0.358 -5.346 10.597 1.00 90.12 80 ALA A N 1
ATOM 612 C CA . ALA A 1 80 ? 0.754 -5.890 9.299 1.00 90.12 80 ALA A CA 1
ATOM 613 C C . ALA A 1 80 ? 2.281 -5.988 9.164 1.00 90.12 80 ALA A C 1
ATOM 615 O O . ALA A 1 80 ? 2.787 -7.029 8.746 1.00 90.12 80 ALA A O 1
ATOM 616 N N . GLY A 1 81 ? 3.011 -4.965 9.613 1.00 86.69 81 GLY A N 1
ATOM 617 C CA . GLY A 1 81 ? 4.471 -4.908 9.520 1.00 86.69 81 GLY A CA 1
ATOM 618 C C . GLY A 1 81 ? 5.226 -5.866 10.451 1.00 86.69 81 GLY A C 1
ATOM 619 O O . GLY A 1 81 ? 6.445 -6.001 10.343 1.00 86.69 81 GLY A O 1
ATOM 620 N N . ARG A 1 82 ? 4.556 -6.568 11.383 1.00 86.75 82 ARG A N 1
ATOM 621 C CA . ARG A 1 82 ? 5.261 -7.458 12.330 1.00 86.75 82 ARG A CA 1
ATOM 622 C C . ARG A 1 82 ? 5.695 -8.784 11.724 1.00 86.75 82 ARG A C 1
ATOM 624 O O . ARG A 1 82 ? 6.759 -9.293 12.074 1.00 86.75 82 ARG A O 1
ATOM 631 N N . SER A 1 83 ? 4.839 -9.404 10.917 1.00 86.81 83 SER A N 1
ATOM 632 C CA . SER A 1 83 ? 5.095 -10.735 10.365 1.00 86.81 83 SER A CA 1
ATOM 633 C C . SER A 1 83 ? 4.189 -11.039 9.175 1.00 86.81 83 SER A C 1
ATOM 635 O O . SER A 1 83 ? 3.095 -10.487 9.061 1.00 86.81 83 SER A O 1
ATOM 637 N N . ALA A 1 84 ? 4.613 -11.982 8.328 1.00 86.88 84 ALA A N 1
ATOM 638 C CA . ALA A 1 84 ? 3.781 -12.488 7.239 1.00 86.88 84 ALA A CA 1
ATOM 639 C C . ALA A 1 84 ? 2.456 -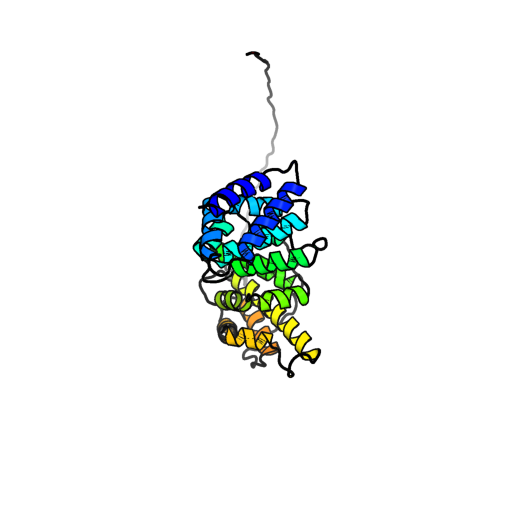13.085 7.754 1.00 86.88 84 ALA A C 1
ATOM 641 O O . ALA A 1 84 ? 1.416 -12.843 7.152 1.00 86.88 84 ALA A O 1
ATOM 642 N N . ASP A 1 85 ? 2.461 -13.777 8.899 1.00 88.75 85 ASP A N 1
ATOM 643 C CA . ASP A 1 85 ? 1.242 -14.346 9.490 1.00 88.75 85 ASP A CA 1
ATOM 644 C C . ASP A 1 85 ? 0.262 -13.253 9.953 1.00 88.75 85 ASP A C 1
ATOM 646 O O . ASP A 1 85 ? -0.943 -13.354 9.718 1.00 88.75 85 ASP A O 1
ATOM 650 N N . SER A 1 86 ? 0.770 -12.180 10.573 1.00 90.00 86 SER A N 1
ATOM 651 C CA . SER A 1 86 ? -0.035 -11.026 11.005 1.00 90.00 86 SER A CA 1
ATOM 652 C C . SER A 1 86 ? -0.638 -10.282 9.813 1.00 90.00 86 SER A C 1
ATOM 654 O O . SER A 1 86 ? -1.824 -9.954 9.816 1.00 90.00 86 SER A O 1
ATOM 656 N N . ARG A 1 87 ? 0.165 -10.057 8.770 1.00 90.06 87 ARG A N 1
ATOM 657 C CA . ARG A 1 87 ? -0.271 -9.476 7.498 1.00 90.06 87 ARG A CA 1
ATOM 658 C C . ARG A 1 87 ? -1.381 -10.311 6.863 1.00 90.06 87 ARG A C 1
ATOM 660 O O . ARG A 1 87 ? -2.448 -9.791 6.541 1.00 90.06 87 ARG A O 1
ATOM 667 N N . ASP A 1 88 ? -1.155 -11.614 6.727 1.00 88.44 88 ASP A N 1
ATOM 668 C CA . ASP A 1 88 ? -2.099 -12.549 6.117 1.00 88.44 88 ASP A CA 1
ATOM 669 C C . ASP A 1 88 ? -3.411 -12.624 6.911 1.00 88.44 88 ASP A C 1
ATOM 671 O O . ASP A 1 88 ? -4.491 -12.706 6.322 1.00 88.44 88 ASP A O 1
ATOM 675 N N . LEU A 1 89 ? -3.335 -12.543 8.243 1.00 90.44 89 LEU A N 1
ATOM 676 C CA . LEU A 1 89 ? -4.504 -12.453 9.113 1.00 90.44 89 LEU A CA 1
ATOM 677 C C . LEU A 1 89 ? -5.344 -11.209 8.807 1.00 90.44 89 LEU A C 1
ATOM 679 O O . LEU A 1 89 ? -6.559 -11.331 8.666 1.00 90.44 89 LEU A O 1
ATOM 683 N N . ILE A 1 90 ? -4.727 -10.029 8.693 1.00 91.31 90 ILE A N 1
ATOM 684 C CA . ILE A 1 90 ? -5.471 -8.798 8.392 1.00 91.31 90 ILE A CA 1
ATOM 685 C C . ILE A 1 90 ? -6.082 -8.863 6.986 1.00 91.31 90 ILE A C 1
ATOM 687 O O . ILE A 1 90 ? -7.249 -8.510 6.812 1.00 91.31 90 ILE A O 1
ATOM 691 N N . LEU A 1 91 ? -5.340 -9.360 5.991 1.00 88.62 91 LEU A N 1
ATOM 692 C CA . LEU A 1 91 ? -5.845 -9.512 4.622 1.00 88.62 91 LEU A CA 1
ATOM 693 C C . LEU A 1 91 ? -7.124 -10.367 4.572 1.00 88.62 91 LEU A C 1
ATOM 695 O O . LEU A 1 91 ? -8.065 -10.022 3.858 1.00 88.62 91 LEU A O 1
ATOM 699 N N . ARG A 1 92 ? -7.215 -11.424 5.393 1.00 88.31 92 ARG A N 1
ATOM 700 C CA . ARG A 1 92 ? -8.417 -12.276 5.500 1.00 88.31 92 ARG A CA 1
ATOM 701 C C . ARG A 1 92 ? -9.653 -11.553 6.037 1.00 88.31 92 ARG A C 1
ATOM 703 O O . ARG A 1 92 ? -10.760 -12.019 5.786 1.00 88.31 92 ARG A O 1
ATOM 710 N N . TYR A 1 93 ? -9.494 -10.432 6.740 1.00 90.50 93 TYR A N 1
ATOM 711 C CA . TYR A 1 93 ? -10.615 -9.599 7.185 1.00 90.50 93 TYR A CA 1
ATOM 712 C C . TYR A 1 93 ? -11.126 -8.631 6.105 1.00 90.50 93 TYR A C 1
ATOM 714 O O . TYR A 1 93 ? -12.002 -7.821 6.388 1.00 90.50 93 TYR A O 1
ATOM 722 N N . GLY A 1 94 ? -10.605 -8.691 4.873 1.00 86.56 94 GLY A N 1
ATOM 723 C CA . GLY A 1 94 ? -11.077 -7.841 3.774 1.00 86.56 94 GLY A CA 1
ATOM 724 C C . GLY A 1 94 ? -10.693 -6.368 3.934 1.00 86.56 94 GLY A C 1
ATOM 725 O O . GLY A 1 94 ? -11.361 -5.491 3.392 1.00 86.56 94 GLY A O 1
ATOM 726 N N . VAL A 1 95 ? -9.615 -6.083 4.675 1.00 90.75 95 VAL A N 1
ATOM 727 C CA . VAL A 1 95 ? -9.189 -4.713 5.012 1.00 90.75 95 VAL A CA 1
ATOM 728 C C . VAL A 1 95 ? -8.923 -3.840 3.782 1.00 90.75 95 VAL A C 1
ATOM 730 O O . VAL A 1 95 ? -9.102 -2.628 3.828 1.00 90.75 95 VAL A O 1
ATOM 733 N N . LEU A 1 96 ? -8.498 -4.450 2.673 1.00 85.06 96 LEU A N 1
ATOM 734 C CA . LEU A 1 96 ? -7.985 -3.744 1.503 1.00 85.06 96 LEU A CA 1
ATOM 735 C C . LEU A 1 96 ? -9.032 -2.825 0.887 1.00 85.06 96 LEU A C 1
ATOM 737 O O . LEU A 1 96 ? -8.754 -1.649 0.684 1.00 85.06 96 LEU A O 1
ATOM 741 N N . THR A 1 97 ? -10.255 -3.317 0.684 1.00 85.19 97 THR A N 1
ATOM 742 C CA . THR A 1 97 ? -11.366 -2.507 0.167 1.00 85.19 97 THR A CA 1
ATOM 743 C C . THR A 1 97 ? -11.634 -1.287 1.051 1.00 85.19 97 THR A C 1
ATOM 745 O O . THR A 1 97 ? -11.905 -0.202 0.541 1.00 85.19 97 THR A O 1
ATOM 748 N N . LEU A 1 98 ? -11.506 -1.433 2.373 1.00 90.81 98 LEU A N 1
ATOM 749 C CA . LEU A 1 98 ? -11.732 -0.344 3.325 1.00 90.81 98 LEU A CA 1
ATOM 750 C C . LEU A 1 98 ? -10.580 0.662 3.366 1.00 90.81 98 LEU A C 1
ATOM 752 O O . LEU A 1 98 ? -10.833 1.852 3.550 1.00 90.81 98 LEU A O 1
ATOM 756 N N . ILE A 1 99 ? -9.337 0.211 3.174 1.00 89.12 99 ILE A N 1
ATOM 757 C CA . ILE A 1 99 ? -8.182 1.109 3.054 1.00 89.12 99 ILE A CA 1
ATOM 758 C C . ILE A 1 99 ? -8.269 1.904 1.749 1.00 89.12 99 ILE A C 1
ATOM 760 O O . ILE A 1 99 ? -8.060 3.113 1.751 1.00 89.12 99 ILE A O 1
ATOM 764 N N . LEU A 1 100 ? -8.651 1.261 0.646 1.00 83.44 100 LEU A N 1
ATOM 765 C CA . LEU A 1 100 ? -8.802 1.927 -0.649 1.00 83.44 100 LEU A CA 1
ATOM 766 C C . LEU A 1 100 ? -9.894 2.987 -0.634 1.00 83.44 100 LEU A C 1
ATOM 768 O O . LEU A 1 100 ? -9.719 4.062 -1.195 1.00 83.44 100 LEU A O 1
ATOM 772 N N . ALA A 1 101 ? -10.983 2.730 0.091 1.00 87.50 101 ALA A N 1
ATOM 773 C CA . ALA A 1 101 ? -12.039 3.712 0.293 1.00 87.50 101 ALA A CA 1
ATOM 774 C C . ALA A 1 101 ? -11.548 5.008 0.975 1.00 87.50 101 ALA A C 1
ATOM 776 O O . ALA A 1 101 ? -12.222 6.033 0.866 1.00 87.50 101 ALA A O 1
ATOM 777 N N . GLN A 1 102 ? -10.386 5.001 1.644 1.00 89.19 102 GLN A N 1
ATOM 778 C CA . GLN A 1 102 ? -9.792 6.205 2.240 1.00 89.19 102 GLN A CA 1
ATOM 779 C C . GLN A 1 102 ? -9.147 7.136 1.203 1.00 89.19 102 GLN A C 1
ATOM 781 O O . GLN A 1 102 ? -8.881 8.297 1.496 1.00 89.19 102 GLN A O 1
ATOM 786 N N . PHE A 1 103 ? -8.908 6.671 -0.019 1.00 82.25 103 PHE A N 1
ATOM 787 C CA . PHE A 1 103 ? -8.308 7.471 -1.080 1.00 82.25 103 PHE A CA 1
ATOM 788 C C . PHE A 1 103 ? -9.390 8.138 -1.923 1.00 82.25 103 PHE A C 1
ATOM 790 O O . PHE A 1 103 ? -9.687 7.737 -3.041 1.00 82.25 103 PHE A O 1
ATOM 797 N N . ASN A 1 104 ? -10.019 9.162 -1.353 1.00 80.44 104 ASN A N 1
ATOM 798 C CA . ASN A 1 104 ? -11.048 9.949 -2.028 1.00 80.44 104 ASN A CA 1
ATOM 799 C C . ASN A 1 104 ? -10.829 11.453 -1.808 1.00 80.44 104 ASN A C 1
ATOM 801 O O . ASN A 1 104 ? -10.200 11.856 -0.829 1.00 80.44 104 ASN A O 1
ATOM 805 N N . ASP A 1 105 ? -11.432 12.279 -2.667 1.00 73.19 105 ASP A N 1
ATOM 806 C CA . ASP A 1 105 ? -11.283 13.747 -2.674 1.00 73.19 105 ASP A CA 1
ATOM 807 C C . ASP A 1 105 ? -11.646 14.444 -1.353 1.00 73.19 105 ASP A C 1
ATOM 809 O O . ASP A 1 105 ? -11.290 15.601 -1.130 1.00 73.19 105 ASP A O 1
ATOM 813 N N . LYS A 1 106 ? -12.407 13.774 -0.481 1.00 81.31 106 LYS A N 1
ATOM 814 C CA . LYS A 1 106 ? -12.871 14.329 0.796 1.00 81.31 106 LYS A CA 1
ATOM 815 C C . LYS A 1 106 ? -11.971 13.948 1.968 1.00 81.31 106 LYS A C 1
ATOM 817 O O . LYS A 1 106 ? -12.158 14.487 3.056 1.00 81.31 106 LYS A O 1
ATOM 822 N N . THR A 1 107 ? -11.033 13.024 1.776 1.00 84.12 107 THR A N 1
ATOM 823 C CA . THR A 1 107 ? -10.201 12.509 2.862 1.00 84.12 107 THR A CA 1
ATOM 824 C C . THR A 1 107 ? -8.987 13.399 3.085 1.00 84.12 107 THR A C 1
ATOM 826 O O . THR A 1 107 ? -8.303 13.809 2.151 1.00 84.12 107 THR A O 1
ATOM 829 N N . ASN A 1 108 ? -8.711 13.719 4.349 1.00 85.06 108 ASN A N 1
ATOM 830 C CA . ASN A 1 108 ? -7.547 14.517 4.711 1.00 85.06 108 ASN A CA 1
ATOM 831 C C . ASN A 1 108 ? -6.245 13.748 4.425 1.00 85.06 108 ASN A C 1
ATOM 833 O O . ASN A 1 108 ? -6.145 12.544 4.660 1.00 85.06 108 ASN A O 1
ATOM 837 N N . LEU A 1 109 ? -5.218 14.485 4.004 1.00 81.38 109 LEU A N 1
ATOM 838 C CA . LEU A 1 109 ? -3.853 14.024 3.782 1.00 81.38 109 LEU A CA 1
ATOM 839 C C . LEU A 1 109 ? -3.275 13.170 4.923 1.00 81.38 109 LEU A C 1
ATOM 841 O O . LEU A 1 109 ? -2.492 12.271 4.641 1.00 81.38 109 LEU A O 1
ATOM 845 N N . ILE A 1 110 ? -3.629 13.426 6.189 1.00 88.06 110 ILE A N 1
ATOM 846 C CA . ILE A 1 110 ? -3.162 12.594 7.317 1.00 88.06 110 ILE A CA 1
ATOM 847 C C . ILE A 1 110 ? -3.667 11.152 7.166 1.00 88.06 110 ILE A C 1
ATOM 849 O O . ILE A 1 110 ? -2.864 10.229 7.161 1.00 88.06 110 ILE A O 1
ATOM 853 N N . ILE A 1 111 ? -4.968 10.954 6.941 1.00 90.19 111 ILE A N 1
ATOM 854 C CA . ILE A 1 111 ? -5.545 9.617 6.735 1.00 90.19 111 ILE A CA 1
ATOM 855 C C . ILE A 1 111 ? -4.969 8.967 5.475 1.00 90.19 111 ILE A C 1
ATOM 857 O O . ILE A 1 111 ? -4.643 7.787 5.500 1.00 90.19 111 ILE A O 1
ATOM 861 N N . ILE A 1 112 ? -4.806 9.730 4.389 1.00 83.19 112 ILE A N 1
ATOM 862 C CA . ILE A 1 112 ? -4.196 9.227 3.147 1.00 83.19 112 ILE A CA 1
ATOM 863 C C . ILE A 1 112 ? -2.783 8.691 3.418 1.00 83.19 112 ILE A C 1
ATOM 865 O O . ILE A 1 112 ? -2.417 7.640 2.892 1.00 83.19 112 ILE A O 1
ATOM 869 N N . ARG A 1 113 ? -1.994 9.378 4.255 1.00 81.88 113 ARG A N 1
ATOM 870 C CA . ARG A 1 113 ? -0.650 8.925 4.647 1.00 81.88 113 ARG A CA 1
ATOM 871 C C . ARG A 1 113 ? -0.704 7.620 5.428 1.00 81.88 113 ARG A C 1
ATOM 873 O O . ARG A 1 113 ? -0.041 6.670 5.026 1.00 81.88 113 ARG A O 1
ATOM 880 N N . GLU A 1 114 ? -1.540 7.541 6.459 1.00 88.69 114 GLU A N 1
ATOM 881 C CA . GLU A 1 114 ? -1.665 6.320 7.268 1.00 88.69 114 GLU A CA 1
ATOM 882 C C . GLU A 1 114 ? -2.207 5.137 6.449 1.00 88.69 114 GLU A C 1
ATOM 884 O O . GLU A 1 114 ? -1.727 4.009 6.563 1.00 88.69 114 GLU A O 1
ATOM 889 N N . ALA A 1 115 ? -3.168 5.391 5.557 1.00 88.25 115 ALA A N 1
ATOM 890 C CA . ALA A 1 115 ? -3.713 4.402 4.631 1.00 88.25 115 ALA A CA 1
ATOM 891 C C . ALA A 1 115 ? -2.630 3.878 3.692 1.00 88.25 115 ALA A C 1
ATOM 893 O O . ALA A 1 115 ? -2.519 2.674 3.462 1.00 88.25 115 ALA A O 1
ATOM 894 N N . THR A 1 116 ? -1.793 4.782 3.195 1.00 79.62 116 THR A N 1
ATOM 895 C CA . THR A 1 116 ? -0.696 4.429 2.306 1.00 79.62 116 THR A CA 1
ATOM 896 C C . THR A 1 116 ? 0.372 3.599 3.009 1.00 79.62 116 THR A C 1
ATOM 898 O O . THR A 1 116 ? 0.788 2.569 2.480 1.00 79.62 116 THR A O 1
ATOM 901 N N . GLN A 1 117 ? 0.789 4.015 4.203 1.00 84.12 117 GLN A N 1
ATOM 902 C CA . GLN A 1 117 ? 1.756 3.270 5.003 1.00 84.12 117 GLN A CA 1
ATOM 903 C C . GLN A 1 117 ? 1.225 1.863 5.306 1.00 84.12 117 GLN A C 1
ATOM 905 O O . GLN A 1 117 ? 1.907 0.869 5.067 1.00 84.12 117 GLN A O 1
ATOM 910 N N . THR A 1 118 ? -0.045 1.765 5.710 1.00 89.06 118 THR A N 1
ATOM 911 C CA . THR A 1 118 ? -0.716 0.480 5.955 1.00 89.06 118 THR A CA 1
ATOM 912 C C . THR A 1 118 ? -0.726 -0.408 4.707 1.00 89.06 118 THR A C 1
ATOM 914 O O . THR A 1 118 ? -0.436 -1.600 4.803 1.00 89.06 118 THR A O 1
ATOM 917 N N . LEU A 1 119 ? -1.022 0.143 3.521 1.00 82.81 119 LEU A N 1
ATOM 918 C CA . LEU A 1 119 ? -0.942 -0.611 2.263 1.00 82.81 119 LEU A CA 1
ATOM 919 C C . LEU A 1 119 ? 0.473 -1.113 1.978 1.00 82.81 119 LEU A C 1
ATOM 921 O O . LEU A 1 119 ? 0.622 -2.241 1.510 1.00 82.81 119 LEU A O 1
ATOM 925 N N . SER A 1 120 ? 1.500 -0.308 2.254 1.00 78.38 120 SER A N 1
ATOM 926 C CA . SER A 1 120 ? 2.886 -0.720 2.023 1.00 78.38 120 SER A CA 1
ATOM 927 C C . SER A 1 120 ? 3.285 -1.901 2.905 1.00 78.38 120 SER A C 1
ATOM 929 O O . SER A 1 120 ? 3.850 -2.885 2.419 1.00 78.38 120 SER A O 1
ATOM 931 N N . GLU A 1 121 ? 2.900 -1.866 4.180 1.00 85.00 121 GLU A N 1
ATOM 932 C CA . GLU A 1 121 ? 3.116 -2.981 5.106 1.00 85.00 121 GLU A CA 1
ATOM 933 C C . GLU A 1 121 ? 2.364 -4.241 4.651 1.00 85.00 121 GLU A C 1
ATOM 935 O O . GLU A 1 121 ? 2.911 -5.346 4.648 1.00 85.00 121 GLU A O 1
ATOM 940 N N . LEU A 1 122 ? 1.131 -4.083 4.157 1.00 84.25 122 LEU A N 1
ATOM 941 C CA . LEU A 1 122 ? 0.345 -5.188 3.600 1.00 84.25 122 LEU A CA 1
ATOM 942 C C . LEU A 1 122 ? 0.941 -5.778 2.316 1.00 84.25 122 LEU A C 1
ATOM 944 O O . LEU A 1 122 ? 0.708 -6.951 2.022 1.00 84.25 122 LEU A O 1
ATOM 948 N N . CYS A 1 123 ? 1.711 -4.992 1.565 1.00 76.25 123 CYS A N 1
ATOM 949 C CA . CYS A 1 123 ? 2.364 -5.419 0.328 1.00 76.25 123 CYS A CA 1
ATOM 950 C C . CYS A 1 123 ? 3.816 -5.877 0.532 1.00 76.25 123 CYS A C 1
ATOM 952 O O . CYS A 1 123 ? 4.478 -6.280 -0.429 1.00 76.25 123 CYS A O 1
ATOM 954 N N . SER A 1 124 ? 4.327 -5.815 1.762 1.00 73.25 124 SER A N 1
ATOM 955 C CA . SER A 1 124 ? 5.717 -6.131 2.071 1.00 73.25 124 SER A CA 1
ATOM 956 C C . SER A 1 124 ? 5.958 -7.637 2.189 1.00 73.25 124 SER A C 1
ATOM 958 O O . SER A 1 124 ? 5.151 -8.390 2.739 1.00 73.25 124 SER A O 1
ATOM 960 N N . GLY A 1 125 ? 7.112 -8.089 1.689 1.00 68.38 125 GLY A N 1
ATOM 961 C CA . GLY A 1 125 ? 7.523 -9.496 1.717 1.00 68.38 125 GLY A CA 1
ATOM 962 C C . GLY A 1 125 ? 6.873 -10.369 0.630 1.00 68.38 125 GLY A C 1
ATOM 963 O O . GLY A 1 125 ? 6.252 -9.860 -0.300 1.00 68.38 125 GLY A O 1
ATOM 964 N N . PRO A 1 126 ? 7.035 -11.703 0.697 1.00 66.25 126 PRO A N 1
ATOM 965 C CA . PRO A 1 126 ? 6.452 -12.608 -0.288 1.00 66.25 126 PRO A CA 1
ATOM 966 C C . PRO A 1 126 ? 4.925 -12.657 -0.129 1.00 66.25 126 PRO A C 1
ATOM 968 O O . PRO A 1 126 ? 4.426 -12.975 0.954 1.00 66.25 126 PRO A O 1
ATOM 971 N N . LEU A 1 127 ? 4.196 -12.336 -1.199 1.00 70.31 127 LEU A N 1
ATOM 972 C CA . LEU A 1 127 ? 2.734 -12.409 -1.281 1.00 70.31 127 LEU A CA 1
ATOM 973 C C . LEU A 1 127 ? 2.312 -13.642 -2.088 1.00 70.31 127 LEU A C 1
ATOM 975 O O . LEU A 1 127 ? 2.961 -13.991 -3.074 1.00 70.31 127 LEU A O 1
ATOM 979 N N . GLN A 1 128 ? 1.217 -14.291 -1.690 1.00 66.81 128 GLN A N 1
ATOM 980 C CA . GLN A 1 128 ? 0.571 -15.333 -2.497 1.00 66.81 128 GLN A CA 1
ATOM 981 C C . GLN A 1 128 ? -0.246 -14.701 -3.635 1.00 66.81 128 GLN A C 1
ATOM 983 O O . GLN A 1 128 ? -0.680 -13.562 -3.511 1.00 66.81 128 GLN A O 1
ATOM 988 N N . LEU A 1 129 ? -0.516 -15.439 -4.717 1.00 64.50 129 LEU A N 1
ATOM 989 C CA . LEU A 1 129 ? -1.259 -14.951 -5.895 1.00 64.50 129 LEU A CA 1
ATOM 990 C C . LEU A 1 129 ? -2.574 -14.225 -5.545 1.00 64.50 129 LEU A C 1
ATOM 992 O O . LEU A 1 129 ? -2.810 -13.115 -6.015 1.00 64.50 129 LEU A O 1
ATOM 996 N N . GLU A 1 130 ? -3.393 -14.797 -4.664 1.00 69.56 130 GLU A N 1
ATOM 997 C CA . GLU A 1 130 ? -4.647 -14.170 -4.210 1.00 69.56 130 GLU A CA 1
ATOM 998 C C . GLU A 1 130 ? -4.414 -12.857 -3.445 1.00 69.56 130 GLU A C 1
ATOM 1000 O O . GLU A 1 130 ? -5.175 -11.891 -3.542 1.00 69.56 130 GLU A O 1
ATOM 1005 N N . GLN A 1 131 ? -3.313 -12.788 -2.701 1.00 68.44 131 GLN A N 1
ATOM 1006 C CA . GLN A 1 131 ? -2.912 -11.599 -1.952 1.00 68.44 131 GLN A CA 1
ATOM 1007 C C . GLN A 1 131 ? -2.331 -10.532 -2.876 1.00 68.44 131 GLN A C 1
ATOM 1009 O O . GLN A 1 131 ? -2.558 -9.349 -2.662 1.00 68.44 131 GLN A O 1
ATOM 1014 N N . VAL A 1 132 ? -1.640 -10.939 -3.943 1.00 67.00 132 VAL A N 1
ATOM 1015 C CA . VAL A 1 132 ? -1.198 -10.039 -5.012 1.00 67.00 132 VAL A CA 1
ATOM 1016 C C . VAL A 1 132 ? -2.410 -9.387 -5.671 1.00 67.00 132 VAL A C 1
ATOM 1018 O O . VAL A 1 132 ? -2.447 -8.166 -5.784 1.00 67.00 132 VAL A O 1
ATOM 1021 N N . LYS A 1 133 ? -3.431 -10.165 -6.051 1.00 67.88 133 LYS A N 1
ATOM 1022 C CA . LYS A 1 133 ? -4.649 -9.610 -6.662 1.00 67.88 133 LYS A CA 1
ATOM 1023 C C . LYS A 1 133 ? -5.363 -8.636 -5.725 1.00 67.88 133 LYS A C 1
ATOM 1025 O O . LYS A 1 133 ? -5.715 -7.533 -6.129 1.00 67.88 133 LYS A O 1
ATOM 1030 N N . SER A 1 134 ? -5.531 -9.017 -4.463 1.00 66.50 134 SER A N 1
ATOM 1031 C CA . SER A 1 134 ? -6.260 -8.196 -3.496 1.00 66.50 134 SER A CA 1
ATOM 1032 C C . SER A 1 134 ? -5.475 -6.956 -3.032 1.00 66.50 134 SER A C 1
ATOM 1034 O O . SER A 1 134 ? -6.086 -5.908 -2.841 1.00 66.50 134 SER A O 1
ATOM 1036 N N . ALA A 1 135 ? -4.144 -7.023 -2.894 1.00 66.44 135 ALA A N 1
ATOM 1037 C CA . ALA A 1 135 ? -3.329 -5.924 -2.359 1.00 66.44 135 ALA A CA 1
ATOM 1038 C C . ALA A 1 135 ? -2.657 -5.045 -3.427 1.00 66.44 135 ALA A C 1
ATOM 1040 O O . ALA A 1 135 ? -2.595 -3.825 -3.275 1.00 66.44 135 ALA A O 1
ATOM 1041 N N . ILE A 1 136 ? -2.165 -5.634 -4.521 1.00 67.94 136 ILE A N 1
ATOM 1042 C CA . ILE A 1 136 ? -1.317 -4.926 -5.491 1.00 67.94 136 ILE A CA 1
ATOM 1043 C C . ILE A 1 136 ? -2.126 -4.244 -6.586 1.00 67.94 136 ILE A C 1
ATOM 1045 O O . ILE A 1 136 ? -1.763 -3.138 -6.990 1.00 67.94 136 ILE A O 1
ATOM 1049 N N . LEU A 1 137 ? -3.206 -4.866 -7.077 1.00 71.19 137 LEU A N 1
ATOM 1050 C CA . LEU A 1 137 ? -4.047 -4.223 -8.096 1.00 71.19 137 LEU A CA 1
ATOM 1051 C C . LEU A 1 137 ? -4.525 -2.853 -7.612 1.00 71.19 137 LEU A C 1
ATOM 1053 O O . LEU A 1 137 ? -4.314 -1.871 -8.330 1.00 71.19 137 LEU A O 1
ATOM 1057 N N . PRO A 1 138 ? -5.027 -2.735 -6.372 1.00 72.06 138 PRO A N 1
ATOM 1058 C CA . PRO A 1 138 ? -5.511 -1.451 -5.915 1.00 72.06 138 PRO A CA 1
ATOM 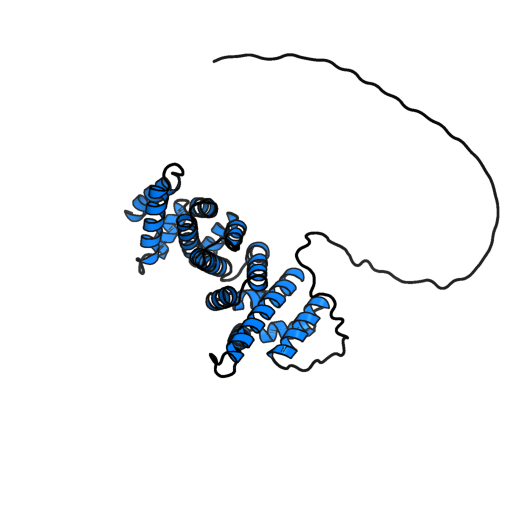1059 C C . PRO A 1 138 ? -4.403 -0.455 -5.576 1.00 72.06 138 PRO A C 1
ATOM 1061 O O . PRO A 1 138 ? -4.543 0.733 -5.846 1.00 72.06 138 PRO A O 1
ATOM 1064 N N . LEU A 1 139 ? -3.258 -0.927 -5.070 1.00 72.19 139 LEU A N 1
ATOM 1065 C CA . LEU A 1 139 ? -2.063 -0.098 -4.896 1.00 72.19 139 LEU A CA 1
ATOM 1066 C C . LEU A 1 139 ? -1.602 0.508 -6.227 1.00 72.19 139 LEU A C 1
ATOM 1068 O O . LEU A 1 139 ? -1.229 1.673 -6.306 1.00 72.19 139 LEU A O 1
ATOM 1072 N N . SER A 1 140 ? -1.617 -0.279 -7.296 1.00 72.69 140 SER A N 1
ATOM 1073 C CA . SER A 1 140 ? -1.188 0.196 -8.603 1.00 72.69 140 SER A CA 1
ATOM 1074 C C . SER A 1 140 ? -2.221 1.110 -9.261 1.00 72.69 140 SER A C 1
ATOM 1076 O O . SER A 1 140 ? -1.830 1.994 -10.020 1.00 72.69 140 SER A O 1
ATOM 1078 N N . GLN A 1 141 ? -3.517 0.924 -8.998 1.00 72.12 141 GLN A N 1
ATOM 1079 C CA . GLN A 1 141 ? -4.553 1.898 -9.366 1.00 72.12 141 GLN A CA 1
ATOM 1080 C C . GLN A 1 141 ? -4.320 3.218 -8.634 1.00 72.12 141 GLN A C 1
ATOM 1082 O O . GLN A 1 141 ? -4.251 4.265 -9.268 1.00 72.12 141 GLN A O 1
ATOM 1087 N N . LEU A 1 142 ? -4.033 3.151 -7.334 1.00 71.94 142 LEU A N 1
ATOM 1088 C CA . LEU A 1 142 ? -3.705 4.316 -6.526 1.00 71.94 142 LEU A CA 1
ATOM 1089 C C . LEU A 1 142 ? -2.504 5.093 -7.082 1.00 71.94 142 LEU A C 1
ATOM 1091 O O . LEU A 1 142 ? -2.552 6.310 -7.230 1.00 71.94 142 LEU A O 1
ATOM 1095 N N . ILE A 1 143 ? -1.432 4.386 -7.450 1.00 75.94 143 ILE A N 1
ATOM 1096 C CA . ILE A 1 143 ? -0.261 5.005 -8.080 1.00 75.94 143 ILE A CA 1
ATOM 1097 C C . ILE A 1 143 ? -0.643 5.691 -9.392 1.00 75.94 143 ILE A C 1
ATOM 1099 O O . ILE A 1 143 ? -0.042 6.704 -9.715 1.00 75.94 143 ILE A O 1
ATOM 1103 N N . GLN A 1 144 ? -1.592 5.156 -10.160 1.00 74.56 144 GLN A N 1
ATOM 1104 C CA . GLN A 1 144 ? -1.995 5.714 -11.454 1.00 74.56 144 GLN A CA 1
ATOM 1105 C C . GLN A 1 144 ? -2.950 6.909 -11.329 1.00 74.56 144 GLN A C 1
ATOM 1107 O O . GLN A 1 144 ? -2.886 7.810 -12.160 1.00 74.56 144 GLN A O 1
ATOM 1112 N N . GLU A 1 145 ? -3.820 6.914 -10.320 1.00 70.81 145 GLU A N 1
ATOM 1113 C CA . GLU A 1 145 ? -4.932 7.866 -10.196 1.00 70.81 145 GLU A CA 1
ATOM 1114 C C . GLU A 1 145 ? -4.626 9.061 -9.278 1.00 70.81 145 GLU A C 1
ATOM 1116 O O . GLU A 1 145 ? -5.339 10.063 -9.320 1.00 70.81 145 GLU A O 1
ATOM 1121 N N . HIS A 1 146 ? -3.562 8.996 -8.469 1.00 70.81 146 HIS A N 1
ATOM 1122 C CA . HIS A 1 146 ? -3.238 10.034 -7.486 1.00 70.81 146 HIS A CA 1
ATOM 1123 C C . HIS A 1 146 ? -2.082 10.955 -7.889 1.00 70.81 146 HIS A C 1
ATOM 1125 O O . HIS A 1 146 ? -1.285 10.676 -8.786 1.00 70.81 146 HIS A O 1
ATOM 1131 N N . ASP A 1 147 ? -2.001 12.092 -7.192 1.00 74.06 147 ASP A N 1
ATOM 1132 C CA . ASP A 1 147 ? -1.004 13.128 -7.437 1.00 74.06 147 ASP A CA 1
ATOM 1133 C C . ASP A 1 147 ? 0.443 12.690 -7.127 1.00 74.06 147 ASP A C 1
ATOM 1135 O O . ASP A 1 147 ? 0.715 11.696 -6.446 1.00 74.06 147 ASP A O 1
ATOM 1139 N N . GLU A 1 148 ? 1.403 13.490 -7.603 1.00 81.75 148 GLU A N 1
ATOM 1140 C CA . GLU A 1 148 ? 2.839 13.263 -7.399 1.00 81.75 148 GLU A CA 1
ATOM 1141 C C . GLU A 1 148 ? 3.230 13.093 -5.919 1.00 81.75 148 GLU A C 1
ATOM 1143 O O . GLU A 1 148 ? 4.232 12.448 -5.615 1.00 81.75 148 GLU A O 1
ATOM 1148 N N . THR A 1 149 ? 2.471 13.671 -4.982 1.00 77.25 149 THR A N 1
ATOM 1149 C CA . THR A 1 149 ? 2.770 13.592 -3.547 1.00 77.25 149 THR A CA 1
ATOM 1150 C C . THR A 1 149 ? 2.456 12.223 -2.980 1.00 77.25 149 THR A C 1
ATOM 1152 O O . THR A 1 149 ? 3.275 11.688 -2.230 1.00 77.25 149 THR A O 1
ATOM 1155 N N . VAL A 1 150 ? 1.323 11.637 -3.363 1.00 73.94 150 VAL A N 1
ATOM 1156 C CA . VAL A 1 150 ? 0.977 10.263 -2.981 1.00 73.94 150 VAL A CA 1
ATOM 1157 C C . VAL A 1 150 ? 1.967 9.277 -3.604 1.00 73.94 150 VAL A C 1
ATOM 1159 O O . VAL A 1 150 ? 2.483 8.410 -2.901 1.00 73.94 150 VAL A O 1
ATOM 1162 N N . VAL A 1 151 ? 2.325 9.459 -4.881 1.00 82.31 151 VAL A N 1
ATOM 1163 C CA . VAL A 1 151 ? 3.306 8.597 -5.567 1.00 82.31 151 VAL A CA 1
ATOM 1164 C C . VAL A 1 151 ? 4.681 8.645 -4.892 1.00 82.31 151 VAL A C 1
ATOM 1166 O O . VAL A 1 151 ? 5.259 7.594 -4.619 1.00 82.31 151 VAL A O 1
ATOM 1169 N N . ARG A 1 152 ? 5.199 9.838 -4.560 1.00 82.62 152 ARG A N 1
ATOM 1170 C CA . ARG A 1 152 ? 6.457 9.980 -3.800 1.00 82.62 152 ARG A CA 1
ATOM 1171 C C . ARG A 1 152 ? 6.417 9.221 -2.483 1.00 82.62 152 ARG A C 1
ATOM 1173 O O . ARG A 1 152 ? 7.370 8.529 -2.135 1.00 82.62 152 ARG A O 1
ATOM 1180 N N . PHE A 1 153 ? 5.328 9.392 -1.740 1.00 73.12 153 PHE A N 1
ATOM 1181 C CA . PHE A 1 153 ? 5.175 8.773 -0.434 1.00 73.12 153 PHE A CA 1
ATOM 1182 C C . PHE A 1 153 ? 5.174 7.242 -0.560 1.00 73.12 153 PHE A C 1
ATOM 1184 O O . PHE A 1 153 ? 5.985 6.584 0.080 1.00 73.12 153 PHE A O 1
ATOM 1191 N N . LEU A 1 154 ? 4.391 6.688 -1.490 1.00 77.56 154 LEU A N 1
ATOM 1192 C CA . LEU A 1 154 ? 4.373 5.254 -1.809 1.00 77.56 154 LEU A CA 1
ATOM 1193 C C . LEU A 1 154 ? 5.760 4.686 -2.137 1.00 77.56 154 LEU A C 1
ATOM 1195 O O . LEU A 1 154 ? 6.119 3.595 -1.688 1.00 77.56 154 LEU A O 1
ATOM 1199 N N . VAL A 1 155 ? 6.550 5.429 -2.914 1.00 84.88 155 VAL A N 1
ATOM 1200 C CA . VAL A 1 155 ? 7.922 5.042 -3.254 1.00 84.88 155 VAL A CA 1
ATOM 1201 C C . VAL A 1 155 ? 8.816 5.001 -2.012 1.00 84.88 155 VAL A C 1
ATOM 1203 O O . VAL A 1 155 ? 9.587 4.051 -1.858 1.00 84.88 155 VAL A O 1
ATOM 1206 N N . HIS A 1 156 ? 8.706 5.991 -1.122 1.00 80.38 156 HIS A N 1
ATOM 1207 C CA . HIS A 1 156 ? 9.456 6.028 0.137 1.00 80.38 156 HIS A CA 1
ATOM 1208 C C . HIS A 1 156 ? 9.070 4.904 1.099 1.00 80.38 156 HIS A C 1
ATOM 1210 O O . HIS A 1 156 ? 9.951 4.376 1.774 1.00 80.38 156 HIS A O 1
ATOM 1216 N N . GLU A 1 157 ? 7.807 4.483 1.084 1.00 72.94 157 GLU A N 1
ATOM 1217 C CA . GLU A 1 157 ? 7.322 3.340 1.861 1.00 72.94 157 GLU A CA 1
ATOM 1218 C C . GLU A 1 157 ? 7.738 1.981 1.265 1.00 72.94 157 GLU A C 1
ATOM 1220 O O . GLU A 1 157 ? 7.508 0.942 1.875 1.00 72.94 157 GLU A O 1
ATOM 1225 N N . GLY A 1 158 ? 8.392 1.953 0.096 1.00 77.62 158 GLY A N 1
ATOM 1226 C CA . GLY A 1 158 ? 9.026 0.745 -0.440 1.00 77.62 158 GLY A CA 1
ATOM 1227 C C . GLY A 1 158 ? 8.211 -0.038 -1.472 1.00 77.62 158 GLY A C 1
ATOM 1228 O O . GLY A 1 158 ? 8.566 -1.179 -1.776 1.00 77.62 158 GLY A O 1
ATOM 1229 N N . CYS A 1 159 ? 7.182 0.559 -2.087 1.00 80.75 159 CYS A N 1
ATOM 1230 C CA . CYS A 1 159 ? 6.317 -0.131 -3.057 1.00 80.75 159 CYS A CA 1
ATOM 1231 C C . CYS A 1 159 ? 7.045 -0.637 -4.325 1.00 80.75 159 CYS A C 1
ATOM 1233 O O . CYS A 1 159 ? 6.587 -1.578 -4.977 1.00 80.75 159 CYS A O 1
ATOM 1235 N N . ILE A 1 160 ? 8.210 -0.065 -4.663 1.00 88.00 160 ILE A N 1
ATOM 1236 C CA . ILE A 1 160 ? 8.957 -0.381 -5.892 1.00 88.00 160 ILE A CA 1
ATOM 1237 C C . ILE A 1 160 ? 9.362 -1.855 -5.958 1.00 88.00 160 ILE A C 1
ATOM 1239 O O . ILE A 1 160 ? 9.212 -2.487 -7.005 1.00 88.00 160 ILE A O 1
ATOM 1243 N N . LYS A 1 161 ? 9.912 -2.413 -4.872 1.00 85.62 161 LYS A N 1
ATOM 1244 C CA . LYS A 1 161 ? 10.455 -3.779 -4.896 1.00 85.62 161 LYS A CA 1
ATOM 1245 C C . LYS A 1 161 ? 9.352 -4.829 -5.097 1.00 85.62 161 LYS A C 1
ATOM 1247 O O . LYS A 1 161 ? 9.524 -5.635 -6.015 1.00 85.62 161 LYS A O 1
ATOM 1252 N N . PRO A 1 162 ? 8.228 -4.793 -4.353 1.00 80.69 162 PRO A N 1
ATOM 1253 C CA . PRO A 1 162 ? 7.068 -5.636 -4.634 1.00 80.69 162 PRO A CA 1
ATOM 1254 C C . PRO A 1 162 ? 6.586 -5.515 -6.083 1.00 80.69 162 PRO A C 1
ATOM 1256 O O . PRO A 1 162 ? 6.464 -6.527 -6.766 1.00 80.69 162 PRO A O 1
ATOM 1259 N N . MET A 1 163 ? 6.415 -4.295 -6.606 1.00 84.75 163 MET A N 1
ATOM 1260 C CA . MET A 1 163 ? 5.979 -4.097 -7.997 1.00 84.75 163 MET A CA 1
ATOM 1261 C C . MET A 1 163 ? 6.958 -4.694 -9.011 1.00 84.75 163 MET A C 1
ATOM 1263 O O . MET A 1 163 ? 6.542 -5.312 -9.987 1.00 84.75 163 MET A O 1
ATOM 1267 N N . CYS A 1 164 ? 8.264 -4.548 -8.775 1.00 90.00 164 CYS A N 1
ATOM 1268 C CA . CYS A 1 164 ? 9.284 -5.136 -9.634 1.00 90.00 164 CYS A CA 1
ATOM 1269 C C . CYS A 1 164 ? 9.277 -6.665 -9.566 1.00 90.00 164 CYS A C 1
ATOM 1271 O O . CYS A 1 164 ? 9.542 -7.311 -10.570 1.00 90.00 164 CYS A O 1
ATOM 1273 N N . ASP A 1 165 ? 9.054 -7.277 -8.403 1.00 85.12 165 ASP A N 1
ATOM 1274 C CA . ASP A 1 165 ? 9.036 -8.740 -8.259 1.00 85.12 165 ASP A CA 1
ATOM 1275 C C . ASP A 1 165 ? 7.874 -9.403 -9.002 1.00 85.12 165 ASP A C 1
ATOM 1277 O O . ASP A 1 165 ? 8.024 -10.524 -9.484 1.00 85.12 165 ASP A O 1
ATOM 1281 N N . LEU A 1 166 ? 6.771 -8.680 -9.182 1.00 82.19 166 LEU A N 1
ATOM 1282 C CA . LEU A 1 166 ? 5.577 -9.152 -9.886 1.00 82.19 166 LEU A CA 1
ATOM 1283 C C . LEU A 1 166 ? 5.695 -9.119 -11.412 1.00 82.19 166 LEU A C 1
ATOM 1285 O O . LEU A 1 166 ? 4.841 -9.661 -12.106 1.00 82.19 166 LEU A O 1
ATOM 1289 N N . LEU A 1 167 ? 6.768 -8.530 -11.945 1.00 87.38 167 LEU A N 1
ATOM 1290 C CA . LEU A 1 167 ? 7.061 -8.544 -13.381 1.00 87.38 167 LEU A CA 1
ATOM 1291 C C . LEU A 1 167 ? 7.598 -9.896 -13.878 1.00 87.38 167 LEU A C 1
ATOM 1293 O O . LEU A 1 167 ? 7.775 -10.071 -15.082 1.00 87.38 167 LEU A O 1
ATOM 1297 N N . VAL A 1 168 ? 7.920 -10.830 -12.977 1.00 82.62 168 VAL A N 1
ATOM 1298 C CA . VAL A 1 168 ? 8.471 -12.146 -13.330 1.00 82.62 168 VAL A CA 1
ATOM 1299 C C . VAL A 1 168 ? 7.388 -13.213 -13.201 1.00 82.62 168 VAL A C 1
ATOM 1301 O O . VAL A 1 168 ? 6.623 -13.219 -12.243 1.00 82.62 168 VAL A O 1
ATOM 1304 N N . ASN A 1 169 ? 7.351 -14.114 -14.183 1.00 65.94 169 ASN A N 1
ATOM 1305 C CA . ASN A 1 169 ? 6.320 -15.129 -14.384 1.00 65.94 169 ASN A CA 1
ATOM 1306 C C . ASN A 1 169 ? 6.294 -16.162 -13.238 1.00 65.94 169 ASN A C 1
ATOM 1308 O O . ASN A 1 169 ? 7.237 -16.951 -13.100 1.00 65.94 169 ASN A O 1
ATOM 1312 N N . PRO A 1 170 ? 5.290 -16.060 -12.345 1.00 57.44 170 PRO A N 1
ATOM 1313 C CA . PRO A 1 170 ? 4.155 -16.999 -12.368 1.00 57.44 170 PRO A CA 1
ATOM 1314 C C . PRO A 1 170 ? 2.746 -16.344 -12.367 1.00 57.44 170 PRO A C 1
ATOM 1316 O O . PRO A 1 170 ? 1.783 -16.985 -11.951 1.00 57.44 170 PRO A O 1
ATOM 1319 N N . TYR A 1 171 ? 2.606 -15.073 -12.765 1.00 62.00 171 TYR A N 1
ATOM 1320 C CA . TYR A 1 171 ? 1.370 -14.283 -12.594 1.00 62.00 171 TYR A CA 1
ATOM 1321 C C . TYR A 1 171 ? 0.648 -13.961 -13.917 1.00 62.00 171 TYR A C 1
ATOM 1323 O O . TYR A 1 171 ? 1.278 -13.839 -14.966 1.00 62.00 171 TYR A O 1
ATOM 1331 N N . GLU A 1 172 ? -0.679 -13.784 -13.855 1.00 76.44 172 GLU A N 1
ATOM 1332 C CA . GLU A 1 172 ? -1.536 -13.399 -14.990 1.00 76.44 172 GLU A CA 1
ATOM 1333 C C . GLU A 1 172 ? -1.037 -12.128 -15.702 1.00 76.44 172 GLU A C 1
ATOM 1335 O O . GLU A 1 172 ? -0.615 -11.161 -15.061 1.00 76.44 172 GLU A O 1
ATOM 1340 N N . ALA A 1 173 ? -1.160 -12.086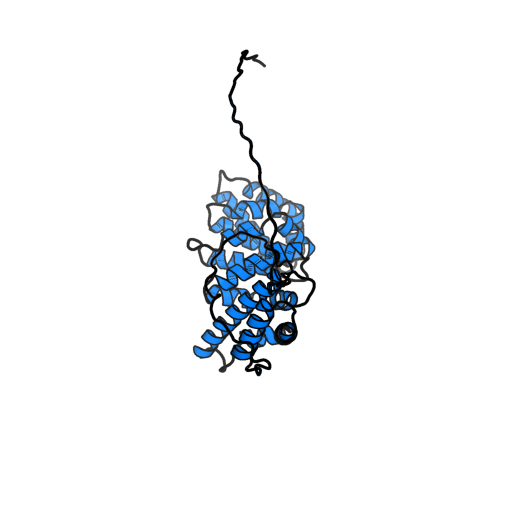 -17.036 1.00 85.38 173 ALA A N 1
ATOM 1341 C CA . ALA A 1 173 ? -0.760 -10.944 -17.869 1.00 85.38 173 ALA A CA 1
ATOM 1342 C C . ALA A 1 173 ? -1.359 -9.606 -17.382 1.00 85.38 173 ALA A C 1
ATOM 1344 O O . ALA A 1 173 ? -0.713 -8.559 -17.444 1.00 85.38 173 ALA A O 1
ATOM 1345 N N . HIS A 1 174 ? -2.573 -9.642 -16.831 1.00 82.25 174 HIS A N 1
ATOM 1346 C CA . HIS A 1 174 ? -3.226 -8.477 -16.244 1.00 82.25 174 HIS A CA 1
ATOM 1347 C C . HIS A 1 174 ? -2.403 -7.833 -15.110 1.00 82.25 174 HIS A C 1
ATOM 1349 O O . HIS A 1 174 ? -2.207 -6.616 -15.106 1.00 82.25 174 HIS A O 1
ATOM 1355 N N . VAL A 1 175 ? -1.842 -8.640 -14.201 1.00 81.12 175 VAL A N 1
ATOM 1356 C CA . VAL A 1 175 ? -1.014 -8.164 -13.077 1.00 81.12 175 VAL A CA 1
ATOM 1357 C C . VAL A 1 175 ? 0.257 -7.492 -13.597 1.00 81.12 175 VAL A C 1
ATOM 1359 O O . VAL A 1 175 ? 0.587 -6.382 -13.180 1.00 81.12 175 VAL A O 1
ATOM 1362 N N . ILE A 1 176 ? 0.933 -8.117 -14.568 1.00 87.12 176 ILE A N 1
ATOM 1363 C CA . ILE A 1 176 ? 2.150 -7.568 -15.186 1.00 87.12 176 ILE A CA 1
ATOM 1364 C C . ILE A 1 176 ? 1.855 -6.211 -15.841 1.00 87.12 176 ILE A C 1
ATOM 1366 O O . ILE A 1 176 ? 2.603 -5.252 -15.636 1.00 87.12 176 ILE A O 1
ATOM 1370 N N . LYS A 1 177 ? 0.749 -6.102 -16.595 1.00 86.94 177 LYS A N 1
ATOM 1371 C CA . LYS A 1 177 ? 0.324 -4.848 -17.243 1.00 86.94 177 LYS A CA 1
ATOM 1372 C C . LYS A 1 177 ? 0.123 -3.734 -16.214 1.00 86.94 177 LYS A C 1
ATOM 1374 O O . LYS A 1 177 ? 0.589 -2.615 -16.427 1.00 86.94 177 LYS A O 1
ATOM 1379 N N . ILE A 1 178 ? -0.544 -4.039 -15.106 1.00 82.94 178 ILE A N 1
ATOM 1380 C CA . ILE A 1 178 ? -0.819 -3.078 -14.037 1.00 82.94 178 ILE A CA 1
ATOM 1381 C C . ILE A 1 178 ? 0.473 -2.617 -13.359 1.00 82.94 178 ILE A C 1
ATOM 1383 O O . ILE A 1 178 ? 0.721 -1.412 -13.296 1.00 82.94 178 ILE A O 1
ATOM 1387 N N . CYS A 1 179 ? 1.348 -3.542 -12.957 1.00 87.44 179 CYS A N 1
ATOM 1388 C CA . CYS A 1 179 ? 2.634 -3.191 -12.353 1.00 87.44 179 CYS A CA 1
ATOM 1389 C C . CYS A 1 179 ? 3.505 -2.342 -13.291 1.00 87.44 179 CYS A C 1
ATOM 1391 O O . CYS A 1 179 ? 4.126 -1.382 -12.838 1.00 87.44 179 CYS A O 1
ATOM 1393 N N . LEU A 1 180 ? 3.518 -2.636 -14.598 1.00 90.88 180 LEU A N 1
ATOM 1394 C CA . LEU A 1 180 ? 4.219 -1.808 -15.584 1.00 90.88 180 LEU A CA 1
ATOM 1395 C C . LEU A 1 180 ? 3.665 -0.382 -15.655 1.00 90.88 180 LEU A C 1
ATOM 1397 O O . LEU A 1 180 ? 4.449 0.566 -15.665 1.00 90.88 180 LEU A O 1
ATOM 1401 N N . LYS A 1 181 ? 2.337 -0.212 -15.681 1.00 89.50 181 LYS A N 1
ATOM 1402 C CA . LYS A 1 181 ? 1.709 1.120 -15.692 1.00 89.50 181 LYS A CA 1
ATOM 1403 C C . LYS A 1 181 ? 2.017 1.905 -14.414 1.00 89.50 181 LYS A C 1
ATOM 1405 O O . LYS A 1 181 ? 2.366 3.082 -14.491 1.00 89.50 181 LYS A O 1
ATOM 1410 N N . GLY A 1 182 ? 1.964 1.259 -13.250 1.00 89.38 182 GLY A N 1
ATOM 1411 C CA . GLY A 1 182 ? 2.330 1.900 -11.987 1.00 89.38 182 GLY A CA 1
ATOM 1412 C C . GLY A 1 182 ? 3.811 2.314 -11.940 1.00 89.38 182 GLY A C 1
ATOM 1413 O O . GLY A 1 182 ? 4.122 3.454 -11.596 1.00 89.38 182 GLY A O 1
ATOM 1414 N N . LEU A 1 183 ? 4.732 1.441 -12.373 1.00 92.81 183 LEU A N 1
ATOM 1415 C CA . LEU A 1 183 ? 6.162 1.772 -12.481 1.00 92.81 183 LEU A CA 1
ATOM 1416 C C . LEU A 1 183 ? 6.421 2.900 -13.489 1.00 92.81 183 LEU A C 1
ATOM 1418 O O . LEU A 1 183 ? 7.272 3.756 -13.247 1.00 92.81 183 LEU A O 1
ATOM 1422 N N . GLN A 1 184 ? 5.671 2.944 -14.593 1.00 93.56 184 GLN A N 1
ATOM 1423 C CA . GLN A 1 184 ? 5.734 4.050 -15.545 1.00 93.56 184 GLN A CA 1
ATOM 1424 C C . GLN A 1 184 ? 5.332 5.374 -14.889 1.00 93.56 184 GLN A C 1
ATOM 1426 O O . GLN A 1 184 ? 6.011 6.375 -15.108 1.00 93.56 184 GLN A O 1
ATOM 1431 N N . ASN A 1 185 ? 4.268 5.402 -14.079 1.00 91.75 185 ASN A N 1
ATOM 1432 C CA . ASN A 1 185 ? 3.879 6.638 -13.402 1.00 91.75 185 ASN A CA 1
ATOM 1433 C C . ASN A 1 185 ? 4.927 7.086 -12.375 1.00 91.75 185 ASN A C 1
ATOM 1435 O O . ASN A 1 185 ? 5.295 8.257 -12.353 1.00 91.75 185 ASN A O 1
ATOM 1439 N N . ILE A 1 186 ? 5.500 6.153 -11.606 1.00 93.00 186 ILE A N 1
ATOM 1440 C CA . ILE A 1 186 ? 6.634 6.441 -10.712 1.00 93.00 186 ILE A CA 1
ATOM 1441 C C . ILE A 1 186 ? 7.781 7.102 -11.492 1.00 93.00 186 ILE A C 1
ATOM 1443 O O . ILE A 1 186 ? 8.295 8.141 -11.084 1.00 93.00 186 ILE A O 1
ATOM 1447 N N . LEU A 1 187 ? 8.152 6.558 -12.653 1.00 94.62 187 LEU A N 1
ATOM 1448 C CA . LEU A 1 187 ? 9.202 7.133 -13.496 1.00 94.62 187 LEU A CA 1
ATOM 1449 C C . LEU A 1 187 ? 8.857 8.538 -14.010 1.00 94.62 187 LEU A C 1
ATOM 1451 O O . LEU A 1 187 ? 9.742 9.397 -14.027 1.00 94.62 187 LEU A O 1
ATOM 1455 N N . LYS A 1 188 ? 7.591 8.796 -14.380 1.00 92.62 188 LYS A N 1
ATOM 1456 C CA . LYS A 1 188 ? 7.101 10.139 -14.750 1.00 92.62 188 LYS A CA 1
ATOM 1457 C C . LYS A 1 188 ? 7.300 11.139 -13.609 1.00 92.62 188 LYS A C 1
ATOM 1459 O O . LYS A 1 188 ? 7.871 12.201 -13.848 1.00 92.62 188 LYS A O 1
ATOM 1464 N N . VAL A 1 189 ? 6.900 10.788 -12.384 1.00 91.38 189 VAL A N 1
ATOM 1465 C CA . VAL A 1 189 ? 7.083 11.653 -11.203 1.00 91.38 189 VAL A CA 1
ATOM 1466 C C . VAL A 1 189 ? 8.568 11.909 -10.936 1.00 91.38 189 VAL A C 1
ATOM 1468 O O . VAL A 1 189 ? 8.970 13.050 -10.721 1.00 91.38 189 VAL A O 1
ATOM 1471 N N . GLY A 1 190 ? 9.411 10.880 -11.040 1.00 91.81 190 GLY A N 1
ATOM 1472 C CA . GLY A 1 190 ? 10.859 11.030 -10.859 1.00 91.81 190 GLY A CA 1
ATOM 1473 C C . GLY A 1 190 ? 11.518 11.941 -11.903 1.00 91.81 190 GLY A C 1
ATOM 1474 O O . GLY A 1 190 ? 12.498 12.625 -11.603 1.00 91.81 190 GLY A O 1
ATOM 1475 N N . GLU A 1 191 ? 10.971 12.002 -13.121 1.00 90.81 191 GLU A N 1
ATOM 1476 C CA . GLU A 1 191 ? 11.451 12.918 -14.160 1.00 90.81 191 GLU A CA 1
ATOM 1477 C C . GLU A 1 191 ? 11.014 14.362 -13.884 1.00 90.81 191 GLU A C 1
ATOM 1479 O O . GLU A 1 191 ? 11.796 15.296 -14.074 1.00 90.81 191 GLU A O 1
ATOM 1484 N N . ALA A 1 192 ? 9.797 14.556 -13.367 1.00 88.62 192 ALA A N 1
ATOM 1485 C CA . ALA A 1 192 ? 9.342 15.860 -12.897 1.00 88.62 192 ALA A CA 1
ATOM 1486 C C . ALA A 1 192 ? 10.240 16.391 -11.764 1.00 88.62 192 ALA A C 1
ATOM 1488 O O . ALA A 1 192 ? 10.643 17.554 -11.803 1.00 88.62 192 ALA A O 1
ATOM 1489 N N . GLU A 1 193 ? 10.641 15.542 -10.810 1.00 85.38 193 GLU A N 1
ATOM 1490 C CA . GLU A 1 193 ? 11.561 15.921 -9.726 1.00 85.38 193 GLU A CA 1
ATOM 1491 C C . GLU A 1 193 ? 12.959 16.293 -10.214 1.00 85.38 193 GLU A C 1
ATOM 1493 O O . GLU A 1 193 ? 13.549 17.272 -9.744 1.00 85.38 193 GLU A O 1
ATOM 1498 N N . LYS A 1 194 ? 13.481 15.534 -11.182 1.00 85.94 194 LYS A N 1
ATOM 1499 C CA . LYS A 1 194 ? 14.748 15.847 -11.843 1.00 85.94 194 LYS A CA 1
ATOM 1500 C C . LYS A 1 194 ? 14.708 17.241 -12.469 1.00 85.94 194 LYS A C 1
ATOM 1502 O O . LYS A 1 194 ? 15.617 18.038 -12.251 1.00 85.94 194 LYS A O 1
ATOM 1507 N N . ASN A 1 195 ? 13.624 17.568 -13.168 1.00 81.06 195 ASN A N 1
ATOM 1508 C CA . ASN A 1 195 ? 13.454 18.865 -13.827 1.00 81.06 195 ASN A CA 1
ATOM 1509 C C . ASN A 1 195 ? 13.255 20.036 -12.847 1.00 81.06 195 ASN A C 1
ATOM 1511 O O . ASN A 1 195 ? 13.479 21.188 -13.217 1.00 81.06 195 ASN A O 1
ATOM 1515 N N . GLN A 1 196 ? 12.876 19.763 -11.595 1.00 79.56 196 GLN A N 1
ATOM 1516 C CA . GLN A 1 196 ? 12.755 20.770 -10.533 1.00 79.56 196 GLN A CA 1
ATOM 1517 C C . GLN A 1 196 ? 14.101 21.121 -9.866 1.00 79.56 196 GLN A C 1
ATOM 1519 O O . GLN A 1 196 ? 14.147 22.022 -9.031 1.00 79.56 196 GLN A O 1
ATOM 1524 N N . GLY A 1 197 ? 15.205 20.452 -10.229 1.00 69.06 197 GLY A N 1
ATOM 1525 C CA . GLY A 1 197 ? 16.552 20.746 -9.716 1.00 69.06 197 GLY A CA 1
ATOM 1526 C C . GLY A 1 197 ? 16.827 20.229 -8.298 1.00 69.06 197 GLY A C 1
ATOM 1527 O O . GLY A 1 197 ? 17.842 20.584 -7.698 1.00 69.06 197 GLY A O 1
ATOM 1528 N N . ASN A 1 198 ? 15.941 19.385 -7.758 1.00 62.75 198 ASN A N 1
ATOM 1529 C CA . ASN A 1 198 ? 16.091 18.772 -6.432 1.00 62.75 198 ASN A CA 1
ATOM 1530 C C . ASN A 1 198 ? 17.017 17.547 -6.440 1.00 62.75 198 ASN A C 1
ATOM 1532 O O . ASN A 1 198 ? 17.487 17.107 -5.389 1.00 62.75 198 ASN A O 1
ATOM 1536 N N . THR A 1 199 ? 17.307 16.999 -7.617 1.00 61.56 199 THR A N 1
ATOM 1537 C CA . THR A 1 199 ? 18.185 15.844 -7.799 1.00 61.56 199 THR A CA 1
ATOM 1538 C C . THR A 1 199 ? 19.379 16.252 -8.663 1.00 61.56 199 THR A C 1
ATOM 1540 O O . THR A 1 199 ? 19.342 17.263 -9.357 1.00 61.56 199 THR A O 1
ATOM 1543 N N . LYS A 1 200 ? 20.489 15.506 -8.599 1.00 70.44 200 LYS A N 1
ATOM 1544 C CA . LYS A 1 200 ? 21.733 15.795 -9.344 1.00 70.44 200 LYS A CA 1
ATOM 1545 C C . LYS A 1 200 ? 21.589 15.521 -10.856 1.00 70.44 200 LYS A C 1
ATOM 1547 O O . LYS A 1 200 ? 22.388 14.767 -11.398 1.00 70.44 200 LYS A O 1
ATOM 1552 N N . ASP A 1 201 ? 20.548 16.052 -11.498 1.00 77.44 201 ASP A N 1
ATOM 1553 C CA . ASP A 1 201 ? 20.119 15.764 -12.875 1.00 77.44 201 ASP A CA 1
ATOM 1554 C C . ASP A 1 201 ? 19.827 14.277 -13.148 1.00 77.44 201 ASP A C 1
ATOM 1556 O O . ASP A 1 201 ? 19.902 13.804 -14.283 1.00 77.44 201 ASP A O 1
ATOM 1560 N N . VAL A 1 202 ? 19.462 13.518 -12.109 1.00 85.06 202 VAL A N 1
ATOM 1561 C CA . VAL A 1 202 ? 19.130 12.094 -12.233 1.00 85.06 202 VAL A CA 1
ATOM 1562 C C . VAL A 1 202 ? 17.736 11.813 -11.697 1.00 85.06 202 VAL A C 1
ATOM 1564 O O . VAL A 1 202 ? 17.348 12.311 -10.642 1.00 85.06 202 VAL A O 1
ATOM 1567 N N . ASN A 1 203 ? 16.996 10.975 -12.414 1.00 92.06 203 ASN A N 1
ATOM 1568 C CA . ASN A 1 203 ? 15.738 10.414 -11.950 1.00 92.06 203 ASN A CA 1
ATOM 1569 C C . ASN A 1 203 ? 16.032 9.391 -10.835 1.00 92.06 203 ASN A C 1
ATOM 1571 O O . ASN A 1 203 ? 16.493 8.278 -11.099 1.00 92.06 203 ASN A O 1
ATOM 1575 N N . VAL A 1 204 ? 15.828 9.787 -9.575 1.00 92.56 204 VAL A N 1
ATOM 1576 C CA . VAL A 1 204 ? 16.141 8.949 -8.400 1.00 92.56 204 VAL A CA 1
ATOM 1577 C C . VAL A 1 204 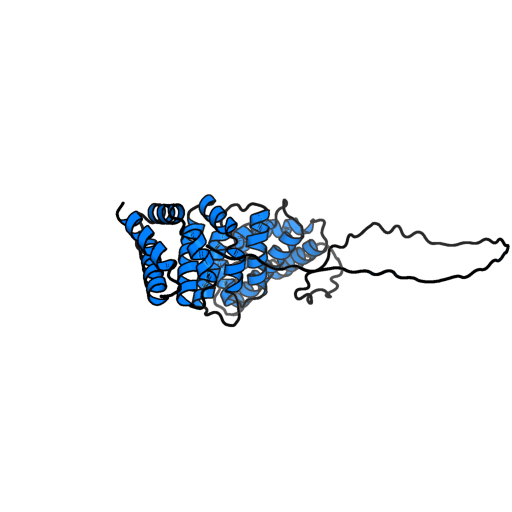? 15.268 7.694 -8.377 1.00 92.56 204 VAL A C 1
ATOM 1579 O O . VAL A 1 204 ? 15.744 6.621 -8.011 1.00 92.56 204 VAL A O 1
ATOM 1582 N N . PHE A 1 205 ? 14.023 7.780 -8.845 1.00 93.81 205 PHE A N 1
ATOM 1583 C CA . PHE A 1 205 ? 13.133 6.622 -8.893 1.00 93.81 205 PHE A CA 1
ATOM 1584 C C . PHE A 1 205 ? 13.561 5.598 -9.942 1.00 93.81 205 PHE A C 1
ATOM 1586 O O . PHE A 1 205 ? 13.481 4.400 -9.677 1.00 93.81 205 PHE A O 1
ATOM 1593 N N . ALA A 1 206 ? 14.125 6.032 -11.074 1.00 95.00 206 ALA A N 1
ATOM 1594 C CA . ALA A 1 206 ? 14.764 5.118 -12.019 1.00 95.00 206 ALA A CA 1
ATOM 1595 C C . ALA A 1 206 ? 15.919 4.336 -11.362 1.00 95.00 206 ALA A C 1
ATOM 1597 O O . ALA A 1 206 ? 16.012 3.120 -11.535 1.00 95.00 206 ALA A O 1
ATOM 1598 N N . GLN A 1 207 ? 16.744 4.994 -10.536 1.00 93.75 207 GLN A N 1
ATOM 1599 C CA . GLN A 1 207 ? 17.805 4.316 -9.775 1.00 93.75 207 GLN A CA 1
ATOM 1600 C C . GLN A 1 207 ? 17.239 3.324 -8.752 1.00 93.75 207 GLN A C 1
ATOM 1602 O O . GLN A 1 207 ? 17.756 2.219 -8.616 1.00 93.75 207 GLN A O 1
ATOM 1607 N N . MET A 1 208 ? 16.169 3.688 -8.040 1.00 94.38 208 MET A N 1
ATOM 1608 C CA . MET A 1 208 ? 15.521 2.789 -7.078 1.00 94.38 208 MET A CA 1
ATOM 1609 C C . MET A 1 208 ? 14.938 1.546 -7.764 1.00 94.38 208 MET A C 1
ATOM 1611 O O . MET A 1 208 ? 15.095 0.436 -7.253 1.00 94.38 208 MET A O 1
ATOM 1615 N N . ILE A 1 209 ? 14.325 1.707 -8.942 1.00 96.12 209 ILE A N 1
ATOM 1616 C CA . ILE A 1 209 ? 13.836 0.592 -9.767 1.00 96.12 209 ILE A CA 1
ATOM 1617 C C . ILE A 1 209 ? 14.998 -0.304 -10.206 1.00 96.12 209 ILE A C 1
ATOM 1619 O O . ILE A 1 209 ? 14.888 -1.530 -10.149 1.00 96.12 209 ILE A O 1
ATOM 1623 N N . GLU A 1 210 ? 16.127 0.278 -10.610 1.00 95.12 210 GLU A N 1
ATOM 1624 C CA . GLU A 1 210 ? 17.322 -0.480 -10.987 1.00 95.12 210 GLU A CA 1
ATOM 1625 C C . GLU A 1 210 ? 17.886 -1.285 -9.807 1.00 95.12 210 GLU A C 1
ATOM 1627 O O . GLU A 1 210 ? 18.106 -2.490 -9.938 1.00 95.12 210 GLU A O 1
ATOM 1632 N N . VAL A 1 211 ? 18.019 -0.665 -8.630 1.00 94.19 211 VAL A N 1
ATOM 1633 C CA . VAL A 1 211 ? 18.463 -1.328 -7.389 1.00 94.19 211 VAL A CA 1
ATOM 1634 C C . VAL A 1 211 ? 17.512 -2.458 -6.978 1.00 94.19 211 VAL A C 1
ATOM 1636 O O . VAL A 1 211 ? 17.958 -3.500 -6.501 1.00 94.19 211 VAL A O 1
ATOM 1639 N N . ALA A 1 212 ? 16.207 -2.305 -7.217 1.00 91.62 212 ALA A N 1
ATOM 1640 C CA . ALA A 1 212 ? 15.207 -3.350 -6.995 1.00 91.62 212 ALA A CA 1
ATOM 1641 C C . ALA A 1 212 ? 15.243 -4.491 -8.042 1.00 91.62 212 ALA A C 1
ATOM 1643 O O . ALA A 1 212 ? 14.447 -5.437 -7.972 1.00 91.62 212 ALA A O 1
ATOM 1644 N N . GLY A 1 213 ? 16.148 -4.418 -9.024 1.00 94.06 213 GLY A N 1
ATOM 1645 C CA . GLY A 1 213 ? 16.256 -5.359 -10.139 1.00 94.06 213 GLY A CA 1
ATOM 1646 C C . GLY A 1 213 ? 15.145 -5.207 -11.181 1.00 94.06 213 GLY A C 1
ATOM 1647 O O . GLY A 1 213 ? 14.982 -6.082 -12.030 1.00 94.06 213 GLY A O 1
ATOM 1648 N N . GLY A 1 214 ? 14.362 -4.127 -11.121 1.00 94.88 214 GLY A N 1
ATOM 1649 C CA . GLY A 1 214 ? 13.250 -3.860 -12.028 1.00 94.88 214 GLY A CA 1
ATOM 1650 C C . GLY A 1 214 ? 13.697 -3.670 -13.473 1.00 94.88 214 GLY A C 1
ATOM 1651 O O . GLY A 1 214 ? 13.077 -4.234 -14.366 1.00 94.88 214 GLY A O 1
ATOM 1652 N N . LEU A 1 215 ? 14.820 -2.979 -13.712 1.00 95.62 215 LEU A N 1
ATOM 1653 C CA . LEU A 1 215 ? 15.336 -2.730 -15.066 1.00 95.62 215 LEU A CA 1
ATOM 1654 C C . LEU A 1 215 ? 15.536 -4.028 -15.866 1.00 95.62 215 LEU A C 1
ATOM 1656 O O . LEU A 1 215 ? 15.065 -4.146 -16.999 1.00 95.62 215 LEU A O 1
ATOM 1660 N N . GLN A 1 216 ? 16.192 -5.026 -15.269 1.00 94.62 216 GLN A N 1
ATOM 1661 C CA . GLN A 1 216 ? 16.416 -6.313 -15.929 1.00 94.62 216 GLN A CA 1
ATOM 1662 C C . GLN A 1 216 ? 15.094 -7.038 -16.204 1.00 94.62 216 GLN A C 1
ATOM 1664 O O . GLN A 1 216 ? 14.920 -7.624 -17.269 1.00 94.62 216 GLN A O 1
ATOM 1669 N N . LYS A 1 217 ? 14.145 -6.981 -15.266 1.00 94.56 217 LYS A N 1
ATOM 1670 C CA . LYS A 1 217 ? 12.842 -7.638 -15.412 1.00 94.56 217 LYS A CA 1
ATOM 1671 C C . LYS A 1 217 ? 11.996 -6.982 -16.503 1.00 94.56 217 LYS A C 1
ATOM 1673 O O . LYS A 1 217 ? 11.462 -7.697 -17.338 1.00 94.56 217 LYS A O 1
ATOM 1678 N N . ILE A 1 218 ? 11.960 -5.648 -16.569 1.00 94.69 218 ILE A N 1
ATOM 1679 C CA . ILE A 1 218 ? 11.306 -4.903 -17.660 1.00 94.69 218 ILE A CA 1
ATOM 1680 C C . ILE A 1 218 ? 11.981 -5.228 -19.000 1.00 94.69 218 ILE A C 1
ATOM 1682 O O . ILE A 1 218 ? 11.298 -5.451 -19.994 1.00 94.69 218 ILE A O 1
ATOM 1686 N N . THR A 1 219 ? 13.314 -5.336 -19.027 1.00 93.38 219 THR A N 1
ATOM 1687 C CA . THR A 1 219 ? 14.061 -5.732 -20.235 1.00 93.38 219 THR A CA 1
ATOM 1688 C C . THR A 1 219 ? 13.662 -7.128 -20.719 1.00 93.38 219 THR A C 1
ATOM 1690 O O . THR A 1 219 ? 13.460 -7.325 -21.914 1.00 93.38 219 THR A O 1
ATOM 1693 N N . ASN A 1 220 ? 13.477 -8.088 -19.809 1.00 91.94 220 ASN A N 1
ATOM 1694 C CA . ASN A 1 220 ? 13.038 -9.441 -20.165 1.00 91.94 220 ASN A CA 1
ATOM 1695 C C . ASN A 1 220 ? 11.621 -9.465 -20.768 1.00 91.94 220 ASN A C 1
ATOM 1697 O O . ASN A 1 220 ? 11.307 -10.361 -21.546 1.00 91.94 220 ASN A O 1
ATOM 1701 N N . LEU A 1 221 ? 10.778 -8.471 -20.466 1.00 91.44 221 LEU A N 1
ATOM 1702 C CA . LEU A 1 221 ? 9.433 -8.371 -21.040 1.00 91.44 221 LEU A CA 1
ATOM 1703 C C . LEU A 1 221 ? 9.431 -7.963 -22.524 1.00 91.44 221 LEU A C 1
ATOM 1705 O O . LEU A 1 221 ? 8.391 -8.057 -23.174 1.00 91.44 221 LEU A O 1
ATOM 1709 N N . LYS A 1 222 ? 10.585 -7.587 -23.101 1.00 88.62 222 LYS A N 1
ATOM 1710 C CA . LYS A 1 222 ? 10.729 -7.370 -24.554 1.00 88.62 222 LYS A CA 1
ATOM 1711 C C . LYS A 1 222 ? 10.405 -8.622 -25.373 1.00 88.62 222 LYS A C 1
ATOM 1713 O O . LYS A 1 222 ? 9.974 -8.499 -26.511 1.00 88.62 222 LYS A O 1
ATOM 1718 N N . THR A 1 223 ? 10.614 -9.809 -24.810 1.00 87.12 223 THR A N 1
ATOM 1719 C CA . THR A 1 223 ? 10.343 -11.094 -25.471 1.00 87.12 223 THR A CA 1
ATOM 1720 C C . THR A 1 223 ? 9.113 -11.789 -24.889 1.00 87.12 223 THR A C 1
ATOM 1722 O O . THR A 1 223 ? 8.993 -13.002 -25.007 1.00 87.12 223 THR A O 1
ATOM 1725 N N . TYR A 1 224 ? 8.242 -11.053 -24.193 1.00 87.62 224 TYR A N 1
ATOM 1726 C CA . TYR A 1 224 ? 7.012 -11.600 -23.625 1.00 87.62 224 TYR A CA 1
ATOM 1727 C C . TYR A 1 224 ? 5.945 -11.775 -24.715 1.00 87.62 224 TYR A C 1
ATOM 1729 O O . TYR A 1 224 ? 5.810 -10.915 -25.593 1.00 87.62 224 TYR A O 1
ATOM 1737 N N . ASP A 1 225 ? 5.176 -12.865 -24.636 1.00 86.62 225 ASP A N 1
ATOM 1738 C CA . ASP A 1 225 ? 4.213 -13.260 -25.676 1.00 86.62 225 ASP A CA 1
ATOM 1739 C C . ASP A 1 225 ? 3.107 -12.212 -25.869 1.00 86.62 225 ASP A C 1
ATOM 1741 O O . ASP A 1 225 ? 2.700 -11.900 -26.988 1.00 86.62 225 ASP A O 1
ATOM 1745 N N . ASN A 1 226 ? 2.663 -11.580 -24.779 1.00 87.19 226 ASN A N 1
ATOM 1746 C CA . ASN A 1 226 ? 1.626 -10.557 -24.844 1.00 87.19 226 ASN A CA 1
ATOM 1747 C C . ASN A 1 226 ? 2.158 -9.243 -25.454 1.00 87.19 226 ASN A C 1
ATOM 1749 O O . ASN A 1 226 ? 2.919 -8.499 -24.821 1.00 87.19 226 ASN A O 1
ATOM 1753 N N . ARG A 1 227 ? 1.674 -8.918 -26.662 1.00 89.00 227 ARG A N 1
ATOM 1754 C CA . ARG A 1 227 ? 2.033 -7.708 -27.427 1.00 89.00 227 ARG A CA 1
ATOM 1755 C C . ARG A 1 227 ? 1.827 -6.412 -26.634 1.00 89.00 227 ARG A C 1
ATOM 1757 O O . ARG A 1 227 ? 2.702 -5.547 -26.644 1.00 89.00 227 ARG A O 1
ATOM 1764 N N . LYS A 1 228 ? 0.706 -6.273 -25.909 1.00 88.50 228 LYS A N 1
ATOM 1765 C CA . LYS A 1 228 ? 0.390 -5.060 -25.127 1.00 88.50 228 LYS A CA 1
ATOM 1766 C C . LYS A 1 228 ? 1.424 -4.837 -24.013 1.00 88.50 228 LYS A C 1
ATOM 1768 O O . LYS A 1 228 ? 1.884 -3.715 -23.815 1.00 88.50 228 LYS A O 1
ATOM 1773 N N . ILE A 1 229 ? 1.835 -5.899 -23.316 1.00 90.56 229 ILE A N 1
ATOM 1774 C CA . ILE A 1 229 ? 2.873 -5.838 -22.268 1.00 90.56 229 ILE A CA 1
ATOM 1775 C C . ILE A 1 229 ? 4.231 -5.468 -22.860 1.00 90.56 229 ILE A C 1
ATOM 1777 O O . ILE A 1 229 ? 4.889 -4.555 -22.356 1.00 90.56 229 ILE A O 1
ATOM 1781 N N . ARG A 1 230 ? 4.624 -6.134 -23.951 1.00 91.06 230 ARG A N 1
ATOM 1782 C CA . ARG A 1 230 ? 5.877 -5.855 -24.660 1.00 91.06 230 ARG A CA 1
ATOM 1783 C C . ARG A 1 230 ? 5.970 -4.386 -25.071 1.00 91.06 230 ARG A C 1
ATOM 1785 O O . ARG A 1 230 ? 6.985 -3.742 -24.815 1.00 91.06 230 ARG A O 1
ATOM 1792 N N . ARG A 1 231 ? 4.888 -3.837 -25.629 1.00 90.06 231 ARG A N 1
ATOM 1793 C CA . ARG A 1 231 ? 4.802 -2.432 -26.046 1.00 90.06 231 ARG A CA 1
ATOM 1794 C C . ARG A 1 231 ? 5.057 -1.466 -24.888 1.00 90.06 231 ARG A C 1
ATOM 1796 O O . ARG A 1 231 ? 5.872 -0.554 -25.014 1.00 90.06 231 ARG A O 1
ATOM 1803 N N . ILE A 1 232 ? 4.392 -1.675 -23.749 1.00 91.19 232 ILE A N 1
ATOM 1804 C CA . ILE A 1 232 ? 4.578 -0.828 -22.561 1.00 91.19 232 ILE A CA 1
ATOM 1805 C C . ILE A 1 232 ? 6.026 -0.926 -22.058 1.00 91.19 232 ILE A C 1
ATOM 1807 O O . ILE A 1 232 ? 6.643 0.101 -21.770 1.00 91.19 232 ILE A O 1
ATOM 1811 N N . ALA A 1 233 ? 6.586 -2.137 -21.991 1.00 93.75 233 ALA A N 1
ATOM 1812 C CA . ALA A 1 233 ? 7.960 -2.355 -21.546 1.00 93.75 233 ALA A CA 1
ATOM 1813 C C . ALA A 1 233 ? 8.980 -1.638 -22.447 1.00 93.75 233 ALA A C 1
ATOM 1815 O O . ALA A 1 233 ? 9.836 -0.916 -21.937 1.00 93.75 233 ALA A O 1
ATOM 1816 N N . VAL A 1 234 ? 8.859 -1.764 -23.774 1.00 92.44 234 VAL A N 1
ATOM 1817 C CA . VAL A 1 234 ? 9.727 -1.062 -24.736 1.00 92.44 234 VAL A CA 1
ATOM 1818 C C . VAL A 1 234 ? 9.616 0.453 -24.563 1.00 92.44 234 VAL A C 1
ATOM 1820 O O . VAL A 1 234 ? 10.640 1.107 -24.371 1.00 92.44 234 VAL A O 1
ATOM 1823 N N . LYS A 1 235 ? 8.394 1.006 -24.508 1.00 93.25 235 LYS A N 1
ATOM 1824 C CA . LYS A 1 235 ? 8.169 2.449 -24.303 1.00 93.25 235 LYS A CA 1
ATOM 1825 C C . LYS A 1 235 ? 8.861 2.958 -23.035 1.00 93.25 235 LYS A C 1
ATOM 1827 O O . LYS A 1 235 ? 9.514 4.000 -23.067 1.00 93.25 235 LYS A O 1
ATOM 1832 N N . ILE A 1 236 ? 8.767 2.219 -21.925 1.00 94.62 236 ILE A N 1
ATOM 1833 C CA . ILE A 1 236 ? 9.454 2.553 -20.666 1.00 94.62 236 ILE A CA 1
ATOM 1834 C C . ILE A 1 236 ? 10.982 2.550 -20.847 1.00 94.62 236 ILE A C 1
ATOM 1836 O O . ILE A 1 236 ? 11.648 3.509 -20.455 1.00 94.62 236 ILE A O 1
ATOM 1840 N N . LEU A 1 237 ? 11.546 1.497 -21.443 1.00 94.38 237 LEU A N 1
ATOM 1841 C CA . LEU A 1 237 ? 12.998 1.345 -21.606 1.00 94.38 237 LEU A CA 1
ATOM 1842 C C . LEU A 1 237 ? 13.602 2.421 -22.514 1.00 94.38 237 LEU A C 1
ATOM 1844 O O . LEU A 1 237 ? 14.676 2.946 -22.214 1.00 94.38 237 LEU A O 1
ATOM 1848 N N . VAL A 1 238 ? 12.907 2.773 -23.594 1.00 92.38 238 VAL A N 1
ATOM 1849 C CA . VAL A 1 238 ? 13.313 3.836 -24.522 1.00 92.38 238 VAL A CA 1
ATOM 1850 C C . VAL A 1 238 ? 13.251 5.195 -23.829 1.00 92.38 238 VAL A C 1
ATOM 1852 O O . VAL A 1 238 ? 14.227 5.941 -23.854 1.00 92.38 238 VAL A O 1
ATOM 1855 N N . THR A 1 239 ? 12.140 5.490 -23.146 1.00 92.81 239 THR A N 1
ATOM 1856 C CA . THR A 1 239 ? 11.898 6.809 -22.535 1.00 92.81 239 THR A CA 1
ATOM 1857 C C . THR A 1 239 ? 12.856 7.108 -21.382 1.00 92.81 239 THR A C 1
ATOM 1859 O O . THR A 1 239 ? 13.390 8.210 -21.301 1.00 92.81 239 THR A O 1
ATOM 1862 N N . TYR A 1 240 ? 13.078 6.149 -20.477 1.00 93.62 240 TYR A N 1
ATOM 1863 C CA . TYR A 1 240 ? 13.784 6.414 -19.214 1.00 93.62 240 TYR A CA 1
ATOM 1864 C C . TYR A 1 240 ? 15.215 5.866 -19.171 1.00 93.62 240 TYR A C 1
ATOM 1866 O O . TYR A 1 240 ? 16.039 6.376 -18.412 1.00 93.62 240 TYR A O 1
ATOM 1874 N N . TRP A 1 241 ? 15.542 4.868 -19.999 1.00 93.88 241 TRP A N 1
ATOM 1875 C CA . TRP A 1 241 ? 16.878 4.255 -20.056 1.00 93.88 241 TRP A CA 1
ATOM 1876 C C . TRP A 1 241 ? 17.556 4.363 -21.427 1.00 93.88 241 TRP A C 1
ATOM 1878 O O . TRP A 1 241 ? 18.686 3.897 -21.567 1.00 93.88 241 TRP A O 1
ATOM 1888 N N . HIS A 1 242 ? 16.925 5.011 -22.415 1.00 87.50 242 HIS A N 1
ATOM 1889 C CA . HIS A 1 242 ? 17.475 5.229 -23.760 1.00 87.50 242 HIS A CA 1
ATOM 1890 C C . HIS A 1 242 ? 17.966 3.936 -24.435 1.00 87.50 242 HIS A C 1
ATOM 1892 O O . HIS A 1 242 ? 18.954 3.941 -25.178 1.00 87.50 242 HIS A O 1
ATOM 1898 N N . GLN A 1 243 ? 17.309 2.804 -24.155 1.00 82.31 243 GLN A N 1
ATOM 1899 C CA . GLN A 1 243 ? 17.601 1.561 -24.864 1.00 82.31 243 GLN A CA 1
ATOM 1900 C C . GLN A 1 243 ? 17.137 1.679 -26.318 1.00 82.31 243 GLN A C 1
ATOM 1902 O O . GLN A 1 243 ? 16.116 2.302 -26.596 1.00 82.31 243 GLN A O 1
ATOM 1907 N N . LYS A 1 244 ? 17.896 1.091 -27.247 1.00 71.81 244 LYS A N 1
ATOM 1908 C CA . LYS A 1 244 ? 17.523 1.081 -28.664 1.00 71.81 244 LYS A CA 1
ATOM 1909 C C . LYS A 1 244 ? 16.245 0.265 -28.860 1.00 71.81 244 LYS A C 1
ATOM 1911 O O . LYS A 1 244 ? 16.102 -0.815 -28.281 1.00 71.81 244 LYS A O 1
ATOM 1916 N N . GLU A 1 245 ? 15.342 0.794 -29.676 1.00 64.62 245 GLU A N 1
ATOM 1917 C CA . GLU A 1 245 ? 14.227 0.030 -30.228 1.00 64.62 245 GLU A CA 1
ATOM 1918 C C . GLU A 1 245 ? 14.828 -0.994 -31.188 1.00 64.62 245 GLU A C 1
ATOM 1920 O O . GLU A 1 245 ? 15.418 -0.630 -32.201 1.00 64.62 245 GLU A O 1
ATOM 1925 N N . ASP A 1 246 ? 14.780 -2.273 -30.817 1.00 62.22 246 ASP A N 1
ATOM 1926 C CA . ASP A 1 246 ? 15.338 -3.335 -31.661 1.00 62.22 246 ASP A CA 1
ATOM 1927 C C . ASP A 1 246 ? 14.324 -3.834 -32.711 1.00 62.22 246 ASP A C 1
ATOM 1929 O O . ASP A 1 246 ? 14.710 -4.641 -33.548 1.00 62.22 246 ASP A O 1
ATOM 1933 N N . ASN A 1 247 ? 13.067 -3.354 -32.702 1.00 53.62 247 ASN A N 1
ATOM 1934 C CA . ASN A 1 247 ? 12.007 -3.766 -33.631 1.00 53.62 247 ASN A CA 1
ATOM 1935 C C . ASN A 1 247 ? 11.140 -2.573 -34.079 1.00 53.62 247 ASN A C 1
ATOM 1937 O O . ASN A 1 247 ? 10.552 -1.894 -33.237 1.00 53.62 247 ASN A O 1
ATOM 1941 N N . ASP A 1 248 ? 11.015 -2.400 -35.396 1.00 48.72 248 ASP A N 1
ATOM 1942 C CA . ASP A 1 248 ? 10.064 -1.518 -36.084 1.00 48.72 248 ASP A CA 1
ATOM 1943 C C . ASP A 1 248 ? 8.626 -2.095 -35.997 1.00 48.72 248 ASP A C 1
ATOM 1945 O O . ASP A 1 248 ? 8.082 -2.579 -36.987 1.00 48.72 248 ASP A O 1
ATOM 1949 N N . GLU A 1 249 ? 8.010 -2.141 -34.809 1.00 52.62 249 GLU A N 1
ATOM 1950 C CA . GLU A 1 249 ? 6.565 -2.416 -34.687 1.00 52.62 249 GLU A CA 1
ATOM 1951 C C . GLU A 1 249 ? 5.825 -1.073 -34.577 1.00 52.62 249 GLU A C 1
ATOM 1953 O O . GLU A 1 249 ? 5.957 -0.381 -33.567 1.00 52.62 249 GLU A O 1
ATOM 1958 N N . ASP A 1 250 ? 5.076 -0.703 -35.625 1.00 49.00 250 ASP A N 1
ATOM 1959 C CA . ASP A 1 250 ? 4.303 0.541 -35.714 1.00 49.00 250 ASP A CA 1
ATOM 1960 C C . ASP A 1 250 ? 3.461 0.781 -34.448 1.00 49.00 250 ASP A C 1
ATOM 1962 O O . ASP A 1 250 ? 2.623 -0.027 -34.028 1.00 49.00 250 ASP A O 1
ATOM 1966 N N . PHE A 1 251 ? 3.724 1.915 -33.799 1.00 54.09 251 PHE A N 1
ATOM 1967 C CA . PHE A 1 251 ? 3.079 2.297 -32.557 1.00 54.09 251 PHE A CA 1
ATOM 1968 C C . PHE A 1 251 ? 1.753 3.023 -32.835 1.00 54.09 251 PHE A C 1
ATOM 1970 O O . PHE A 1 251 ? 1.686 4.234 -32.678 1.00 54.09 251 PHE A O 1
ATOM 1977 N N . ASP A 1 252 ? 0.670 2.310 -33.161 1.00 47.75 252 ASP A N 1
ATOM 1978 C CA . ASP A 1 252 ? -0.659 2.956 -33.233 1.00 47.75 252 ASP A CA 1
ATOM 1979 C C . ASP A 1 252 ? -1.090 3.450 -31.838 1.00 47.75 252 ASP A C 1
ATOM 1981 O O . ASP A 1 252 ? -1.168 2.662 -30.893 1.00 47.75 252 ASP A O 1
ATOM 1985 N N . ASP A 1 253 ? -1.255 4.763 -31.674 1.00 50.06 253 ASP A N 1
ATOM 1986 C CA . ASP A 1 253 ? -1.349 5.504 -30.400 1.00 50.06 253 ASP A CA 1
ATOM 1987 C C . ASP A 1 253 ? -2.743 5.477 -29.719 1.00 50.06 253 ASP A C 1
ATOM 1989 O O . ASP A 1 253 ? -3.031 6.296 -28.847 1.00 50.06 253 ASP A O 1
ATOM 1993 N N . ASP A 1 254 ? -3.610 4.516 -30.042 1.00 47.66 254 ASP A N 1
ATOM 1994 C CA . ASP A 1 254 ? -5.052 4.618 -29.743 1.00 47.66 254 ASP A CA 1
ATOM 1995 C C . ASP A 1 254 ? -5.553 3.991 -28.416 1.00 47.66 254 ASP A C 1
ATOM 1997 O O . ASP A 1 254 ? -6.745 3.735 -28.278 1.00 47.66 254 ASP A O 1
ATOM 2001 N N . ASP A 1 255 ? -4.718 3.778 -27.387 1.00 46.75 255 ASP A N 1
ATOM 2002 C CA . ASP A 1 255 ? -5.191 3.203 -26.097 1.00 46.75 255 ASP A CA 1
ATOM 2003 C C . ASP A 1 255 ? -4.734 3.972 -24.839 1.00 46.75 255 ASP A C 1
ATOM 2005 O O . ASP A 1 255 ? -4.402 3.381 -23.810 1.00 46.75 255 ASP A O 1
ATOM 2009 N N . ASP A 1 256 ? -4.715 5.309 -24.900 1.00 45.72 256 ASP A N 1
ATOM 2010 C CA . ASP A 1 256 ? -4.626 6.173 -23.700 1.00 45.72 256 ASP A CA 1
ATOM 2011 C C . ASP A 1 256 ? -6.019 6.610 -23.177 1.00 45.72 256 ASP A C 1
ATOM 2013 O O . ASP A 1 256 ? -6.129 7.482 -22.315 1.00 45.72 256 ASP A O 1
ATOM 2017 N N . SER A 1 257 ? -7.103 5.968 -23.635 1.00 45.16 257 SER A N 1
ATOM 2018 C CA . SER A 1 257 ? -8.477 6.230 -23.180 1.00 45.16 257 SER A CA 1
ATOM 2019 C C . SER A 1 257 ? -9.239 4.946 -22.838 1.00 45.16 257 SER A C 1
ATOM 2021 O O . SER A 1 257 ? -10.210 4.597 -23.504 1.00 45.16 257 SER A O 1
ATOM 2023 N N . VAL A 1 258 ? -8.883 4.292 -21.733 1.00 38.38 258 VAL A N 1
ATOM 2024 C CA . VAL A 1 258 ? -9.853 3.455 -21.008 1.00 38.38 258 VAL A CA 1
ATOM 2025 C C . VAL A 1 258 ? -9.761 3.781 -19.525 1.00 38.38 258 VAL A C 1
ATOM 2027 O O . VAL A 1 258 ? -9.000 3.181 -18.763 1.00 38.38 258 VAL A O 1
ATOM 2030 N N . MET A 1 259 ? -10.558 4.776 -19.129 1.00 39.09 259 MET A N 1
ATOM 2031 C CA . MET A 1 259 ? -11.169 4.761 -17.809 1.00 39.09 259 MET A CA 1
ATOM 2032 C C . MET A 1 259 ? -12.014 3.492 -17.687 1.00 39.09 259 MET A C 1
ATOM 2034 O O . MET A 1 259 ? -12.777 3.159 -18.590 1.00 39.09 259 MET A O 1
ATOM 2038 N N . MET A 1 260 ? -11.836 2.823 -16.552 1.00 44.62 260 MET A N 1
ATOM 2039 C CA . MET A 1 260 ? -12.754 1.910 -15.877 1.00 44.62 260 MET A CA 1
ATOM 2040 C C . MET A 1 260 ? -14.058 1.609 -16.637 1.00 44.62 260 MET A C 1
ATOM 2042 O O . MET A 1 260 ? -15.062 2.300 -16.492 1.00 44.62 260 MET A O 1
ATOM 2046 N N . SER A 1 261 ? -14.036 0.530 -17.411 1.00 31.34 261 SER A N 1
ATOM 2047 C CA . SER A 1 261 ? -15.214 -0.307 -17.620 1.00 31.34 261 SER A CA 1
ATOM 2048 C C . SER A 1 261 ? -14.838 -1.668 -17.049 1.00 31.34 261 SER A C 1
ATOM 2050 O O . SER A 1 261 ? -13.850 -2.270 -17.464 1.00 31.34 261 SER A O 1
ATOM 2052 N N . THR A 1 262 ? -15.533 -2.084 -15.996 1.00 44.56 262 THR A N 1
ATOM 2053 C CA . THR A 1 262 ? -15.748 -3.512 -15.743 1.00 44.56 262 THR A CA 1
ATOM 2054 C C . THR A 1 262 ? -16.412 -4.117 -16.978 1.00 44.56 262 THR A C 1
ATOM 2056 O O . THR A 1 262 ? -17.167 -3.379 -17.607 1.00 44.56 262 THR A O 1
ATOM 2059 N N . GLU A 1 263 ? -16.177 -5.413 -17.231 1.00 43.91 263 GLU A N 1
ATOM 2060 C CA . GLU A 1 263 ? -16.696 -6.222 -18.364 1.00 43.91 263 GLU A CA 1
ATOM 2061 C C . GLU A 1 263 ? -15.760 -6.149 -19.597 1.00 43.91 263 GLU A C 1
ATOM 2063 O O . GLU A 1 263 ? -15.282 -5.074 -19.946 1.00 43.91 263 GLU A O 1
ATOM 2068 N N . ASP A 1 264 ? -15.339 -7.218 -20.274 1.00 34.38 264 ASP A N 1
ATOM 2069 C CA . ASP A 1 264 ? -15.653 -8.645 -20.206 1.00 34.38 264 ASP A CA 1
ATOM 2070 C C . ASP A 1 264 ? -14.456 -9.463 -20.730 1.00 34.38 264 ASP A C 1
ATOM 2072 O O . ASP A 1 264 ? -13.514 -8.938 -21.335 1.00 34.38 264 ASP A O 1
ATOM 2076 N N . GLU A 1 265 ? -14.486 -10.755 -20.410 1.00 57.50 265 GLU A N 1
ATOM 2077 C CA . GLU A 1 265 ? -13.808 -11.813 -21.157 1.00 57.50 265 GLU A CA 1
ATOM 2078 C C . GLU A 1 265 ? -14.126 -11.650 -22.646 1.00 57.50 265 GLU A C 1
ATOM 2080 O O . GLU A 1 265 ? -15.286 -11.460 -22.969 1.00 57.50 265 GLU A O 1
ATOM 2085 N N . ASP A 1 266 ? -13.133 -11.742 -23.528 1.00 37.78 266 ASP A N 1
ATOM 2086 C CA . ASP A 1 266 ? -13.367 -12.303 -24.856 1.00 37.78 266 ASP A CA 1
ATOM 2087 C C . ASP A 1 266 ? -12.078 -12.955 -25.356 1.00 37.78 266 ASP A C 1
ATOM 2089 O O . ASP A 1 266 ? -10.971 -12.403 -25.306 1.00 37.78 266 ASP A O 1
ATOM 2093 N N . GLU A 1 267 ? -12.283 -14.214 -25.707 1.00 52.09 267 GLU A N 1
ATOM 2094 C CA . GLU A 1 267 ? -11.397 -15.159 -26.350 1.00 52.09 267 GLU A CA 1
ATOM 2095 C C . GLU A 1 267 ? -11.080 -14.639 -27.756 1.00 52.09 267 GLU A C 1
ATOM 2097 O O . GLU A 1 267 ? -11.989 -14.279 -28.494 1.00 52.09 267 GLU A O 1
ATOM 2102 N N . ASP A 1 268 ? -9.807 -14.626 -28.151 1.00 40.91 268 ASP A N 1
ATOM 2103 C CA . ASP A 1 268 ? -9.494 -14.620 -29.580 1.00 40.91 268 ASP A CA 1
ATOM 2104 C C . ASP A 1 268 ? -9.362 -16.092 -29.987 1.00 40.91 268 ASP A C 1
ATOM 2106 O O . ASP A 1 268 ? -8.304 -16.713 -29.824 1.00 40.91 268 ASP A O 1
ATOM 2110 N N . GLU A 1 269 ? -10.507 -16.645 -30.402 1.00 44.00 269 GLU A N 1
ATOM 2111 C CA . GLU A 1 269 ? -10.622 -17.837 -31.236 1.00 44.00 269 GLU A CA 1
ATOM 2112 C C . GLU A 1 269 ? -9.903 -17.619 -32.578 1.00 44.00 269 GLU A C 1
ATOM 2114 O O . GLU A 1 269 ? -9.746 -16.502 -33.074 1.00 44.00 269 GLU A O 1
ATOM 2119 N N . ASP A 1 270 ? -9.422 -18.729 -33.127 1.00 47.19 270 ASP A N 1
ATOM 2120 C CA . ASP A 1 270 ? -8.766 -18.837 -34.420 1.00 47.19 270 ASP A CA 1
ATOM 2121 C C . ASP A 1 270 ? -9.751 -18.524 -35.564 1.00 47.19 270 ASP A C 1
ATOM 2123 O O . ASP A 1 270 ? -10.704 -19.275 -35.760 1.00 47.19 270 ASP A O 1
ATOM 2127 N N . ASP A 1 271 ? -9.479 -17.493 -36.369 1.00 42.84 271 ASP A N 1
ATOM 2128 C CA . ASP A 1 271 ? -10.108 -17.329 -37.686 1.00 42.84 271 ASP A CA 1
ATOM 2129 C C . ASP A 1 271 ? -9.098 -17.687 -38.789 1.00 42.84 271 ASP A C 1
ATOM 2131 O O . ASP A 1 271 ? -8.213 -16.910 -39.167 1.00 42.84 271 ASP A O 1
ATOM 2135 N N . ASP A 1 272 ? -9.240 -18.920 -39.281 1.00 43.84 272 ASP A N 1
ATOM 2136 C CA . ASP A 1 272 ? -8.792 -19.356 -40.601 1.00 43.84 272 ASP A CA 1
ATOM 2137 C C . ASP A 1 272 ? -9.681 -18.674 -41.664 1.00 43.84 272 ASP A C 1
ATOM 2139 O O . ASP A 1 272 ? -10.803 -19.108 -41.926 1.00 43.84 272 ASP A O 1
ATOM 2143 N N . ASP A 1 273 ? -9.177 -17.613 -42.297 1.00 43.75 273 ASP A N 1
ATOM 2144 C CA . ASP A 1 273 ? -9.769 -17.049 -43.514 1.00 43.75 273 ASP A CA 1
ATOM 2145 C C . ASP A 1 273 ? -9.460 -17.957 -44.721 1.00 43.75 273 ASP A C 1
ATOM 2147 O O . ASP A 1 273 ? -8.365 -17.913 -45.292 1.00 43.75 273 ASP A O 1
ATOM 2151 N N . ASP A 1 274 ? -10.456 -18.734 -45.145 1.00 47.97 274 ASP A N 1
ATOM 2152 C CA . ASP A 1 274 ? -10.577 -19.280 -46.499 1.00 47.97 274 ASP A CA 1
ATOM 2153 C C . ASP A 1 274 ? -11.816 -18.639 -47.152 1.00 47.97 274 ASP A C 1
ATOM 2155 O O . ASP A 1 274 ? -12.945 -18.970 -46.798 1.00 47.97 274 ASP A O 1
ATOM 2159 N N . ASP A 1 275 ? -11.627 -17.750 -48.135 1.00 44.94 275 ASP A N 1
ATOM 2160 C CA . ASP A 1 275 ? -12.609 -17.602 -49.217 1.00 44.94 275 ASP A CA 1
ATOM 2161 C C . ASP A 1 275 ? -11.963 -17.090 -50.515 1.00 44.94 275 ASP A C 1
ATOM 2163 O O . ASP A 1 275 ? -11.605 -15.918 -50.677 1.00 44.94 275 ASP A O 1
ATOM 2167 N N . SER A 1 276 ? -11.849 -18.000 -51.480 1.00 42.94 276 SER A N 1
ATOM 2168 C CA . SER A 1 276 ? -11.927 -17.655 -52.892 1.00 42.94 276 SER A CA 1
ATOM 2169 C C . SER A 1 276 ? -12.799 -18.686 -53.603 1.00 42.94 276 SER A C 1
ATOM 2171 O O . SER A 1 276 ? -12.349 -19.806 -53.843 1.00 42.94 276 SER A O 1
ATOM 2173 N N . GLY A 1 277 ? -14.028 -18.253 -53.890 1.00 40.56 277 GLY A N 1
ATOM 2174 C CA . GLY A 1 277 ? -14.937 -18.589 -54.993 1.00 40.56 277 GLY A CA 1
ATOM 2175 C C . GLY A 1 277 ? -14.584 -19.725 -55.957 1.00 40.56 277 GLY A C 1
ATOM 2176 O O . GLY A 1 277 ? -13.474 -19.821 -56.473 1.00 40.56 277 GLY A O 1
ATOM 2177 N N . ASP A 1 278 ? -15.586 -20.538 -56.280 1.00 42.94 278 ASP A N 1
ATOM 2178 C CA . ASP A 1 278 ? -16.351 -20.382 -57.527 1.00 42.94 278 ASP A CA 1
ATOM 2179 C C . ASP A 1 278 ? -17.450 -21.464 -57.603 1.00 42.94 278 ASP A C 1
ATOM 2181 O O . ASP A 1 278 ? -17.233 -22.609 -57.211 1.00 42.94 278 ASP A O 1
ATOM 2185 N N . ASP A 1 279 ? -18.618 -21.025 -58.083 1.00 44.88 279 ASP A N 1
ATOM 2186 C CA . ASP A 1 279 ? -19.571 -21.682 -58.992 1.00 44.88 279 ASP A CA 1
ATOM 2187 C C . ASP A 1 279 ? -19.937 -23.174 -58.802 1.00 44.88 279 ASP A C 1
ATOM 2189 O O . ASP A 1 279 ? -19.113 -24.073 -58.950 1.00 44.88 279 ASP A O 1
ATOM 2193 N N . ASP A 1 280 ? -21.228 -23.466 -58.600 1.00 42.09 280 ASP A N 1
ATOM 2194 C CA . ASP A 1 280 ? -22.106 -23.937 -59.690 1.00 42.09 280 ASP A CA 1
ATOM 2195 C C . ASP A 1 280 ? -23.515 -24.329 -59.188 1.00 42.09 280 ASP A C 1
ATOM 2197 O O . ASP A 1 280 ? -23.740 -24.638 -58.016 1.00 42.09 280 ASP A O 1
ATOM 2201 N N . ASP A 1 281 ? -24.438 -24.247 -60.144 1.00 44.50 281 ASP A N 1
ATOM 2202 C CA . ASP A 1 281 ? -25.897 -24.374 -60.143 1.00 44.50 281 ASP A CA 1
ATOM 2203 C C . ASP A 1 281 ? -26.521 -25.646 -59.518 1.00 44.50 281 ASP A C 1
ATOM 2205 O O . ASP A 1 281 ? -25.875 -26.685 -59.397 1.00 44.50 281 ASP A O 1
ATOM 2209 N N . ASP A 1 282 ? -27.816 -25.529 -59.172 1.00 43.31 282 ASP A N 1
ATOM 2210 C CA . ASP A 1 282 ? -28.938 -26.479 -59.411 1.00 43.31 282 ASP A CA 1
ATOM 2211 C C . ASP A 1 282 ? -30.010 -26.284 -58.305 1.00 43.31 282 ASP A C 1
ATOM 2213 O O . ASP A 1 282 ? -29.755 -26.504 -57.123 1.00 43.31 282 ASP A O 1
ATOM 2217 N N . GLU A 1 283 ? -31.117 -25.583 -58.572 1.00 43.34 283 GLU A N 1
ATOM 2218 C CA . GLU A 1 283 ? -32.408 -26.066 -59.117 1.00 43.34 283 GLU A CA 1
ATOM 2219 C C . GLU A 1 283 ? -33.367 -26.727 -58.087 1.00 43.34 283 GLU A C 1
ATOM 2221 O O . GLU A 1 283 ? -32.989 -27.614 -57.330 1.00 43.34 283 GLU A O 1
ATOM 2226 N N . GLU A 1 284 ? -34.638 -26.290 -58.178 1.00 42.12 284 GLU A N 1
ATOM 2227 C CA . GLU A 1 284 ? -35.911 -26.905 -57.715 1.00 42.12 284 GLU A CA 1
ATOM 2228 C C . GLU A 1 284 ? -36.283 -26.750 -56.221 1.00 42.12 284 GLU A C 1
ATOM 2230 O O . GLU A 1 284 ? -35.555 -27.166 -55.327 1.00 42.12 284 GLU A O 1
ATOM 2235 N N . GLU A 1 285 ? -37.299 -25.955 -55.853 1.00 42.44 285 GLU A N 1
ATOM 2236 C CA . GLU A 1 285 ? -38.777 -26.049 -56.019 1.00 42.44 285 GLU A CA 1
ATOM 2237 C C . GLU A 1 285 ? -39.469 -26.545 -54.724 1.00 42.44 285 GLU A C 1
ATOM 2239 O O . GLU A 1 285 ? -38.901 -27.313 -53.952 1.00 42.44 285 GLU A O 1
ATOM 2244 N N . ASP A 1 286 ? -40.701 -26.051 -54.540 1.00 41.62 286 ASP A N 1
ATOM 2245 C CA . ASP A 1 286 ? -41.777 -26.462 -53.615 1.00 41.62 286 ASP A CA 1
ATOM 2246 C C . ASP A 1 286 ? -41.684 -26.015 -52.137 1.00 41.62 286 ASP A C 1
ATOM 2248 O O . ASP A 1 286 ? -40.769 -26.370 -51.400 1.00 41.62 286 ASP A O 1
ATOM 2252 N N . GLU A 1 287 ? -42.500 -25.056 -51.677 1.00 43.72 287 GLU A N 1
ATOM 2253 C CA . GLU A 1 287 ? -43.966 -25.058 -51.418 1.00 43.72 287 GLU A CA 1
ATOM 2254 C C . GLU A 1 287 ? -44.334 -25.537 -49.992 1.00 43.72 287 GLU A C 1
ATOM 2256 O O . GLU A 1 287 ? -43.650 -26.355 -49.385 1.00 43.72 287 GLU A O 1
ATOM 2261 N N . ASP A 1 288 ? -45.441 -24.964 -49.501 1.00 43.84 288 ASP A N 1
ATOM 2262 C CA . ASP A 1 288 ? -46.232 -25.251 -48.288 1.00 43.84 288 ASP A CA 1
ATOM 2263 C C . ASP A 1 288 ? -45.767 -24.600 -46.965 1.00 43.84 288 ASP A C 1
ATOM 2265 O O . ASP A 1 288 ? -44.714 -24.907 -46.413 1.00 43.84 288 ASP A O 1
ATOM 2269 N N . GLU A 1 289 ? -46.411 -23.534 -46.472 1.00 45.41 289 GLU A N 1
ATOM 2270 C CA . GLU A 1 289 ? -47.792 -23.371 -45.946 1.00 45.41 289 GLU A CA 1
ATOM 2271 C C . GLU A 1 289 ? -47.960 -23.749 -44.455 1.00 45.41 289 GLU A C 1
ATOM 2273 O O . GLU A 1 289 ? -47.359 -24.685 -43.934 1.00 45.41 289 GLU A O 1
ATOM 2278 N N . ASP A 1 290 ? -48.832 -22.955 -43.823 1.00 43.84 290 ASP A N 1
ATOM 2279 C CA . ASP A 1 290 ? -49.526 -23.095 -42.533 1.00 43.84 290 ASP A CA 1
ATOM 2280 C C . ASP A 1 290 ? -48.765 -22.716 -41.248 1.00 43.84 290 ASP A C 1
ATOM 2282 O O . ASP A 1 290 ? -47.789 -23.337 -40.835 1.00 43.84 290 ASP A O 1
ATOM 2286 N N . GLU A 1 291 ? -49.057 -21.570 -40.621 1.00 43.41 291 GLU A N 1
ATOM 2287 C CA . GLU A 1 291 ? -50.290 -21.158 -39.908 1.00 43.41 291 GLU A CA 1
ATOM 2288 C C . GLU A 1 291 ? -50.567 -21.900 -38.588 1.00 43.41 291 GLU A C 1
ATOM 2290 O O . GLU A 1 291 ? -50.393 -23.105 -38.437 1.00 43.41 291 GLU A O 1
ATOM 2295 N N . ASP A 1 292 ? -51.080 -21.085 -37.663 1.00 44.84 292 ASP A N 1
ATOM 2296 C CA . ASP A 1 292 ? -51.817 -21.403 -36.444 1.00 44.84 292 ASP A CA 1
ATOM 2297 C C . ASP A 1 292 ? -51.071 -21.835 -35.175 1.00 44.84 292 ASP A C 1
ATOM 2299 O O . ASP A 1 292 ? -50.122 -22.606 -35.159 1.00 44.84 292 ASP A O 1
ATOM 2303 N N . ASP A 1 293 ? -51.527 -21.473 -33.980 1.00 41.31 293 ASP A N 1
ATOM 2304 C CA . ASP A 1 293 ? -52.355 -20.373 -33.476 1.00 41.31 293 ASP A CA 1
ATOM 2305 C C . ASP A 1 293 ? -52.360 -20.580 -31.951 1.00 41.31 293 ASP A C 1
ATOM 2307 O O . ASP A 1 293 ? -52.260 -21.704 -31.457 1.00 41.31 293 ASP A O 1
ATOM 2311 N N . SER A 1 294 ? -52.641 -19.514 -31.211 1.00 41.25 294 SER A N 1
ATOM 2312 C CA . SER A 1 294 ? -53.403 -19.559 -29.957 1.00 41.25 294 SER A CA 1
ATOM 2313 C C . SER A 1 294 ? -52.797 -20.306 -28.735 1.00 41.25 294 SER A C 1
ATOM 2315 O O . SER A 1 294 ? -52.673 -21.518 -28.643 1.00 41.25 294 SER A O 1
ATOM 2317 N N . ASN A 1 295 ? -52.375 -19.580 -27.695 1.00 36.09 295 ASN A N 1
ATOM 2318 C CA . ASN A 1 295 ? -53.249 -19.080 -26.624 1.00 36.09 295 ASN A CA 1
ATOM 2319 C C . ASN A 1 295 ? -53.866 -20.203 -25.763 1.00 36.09 295 ASN A C 1
ATOM 2321 O O . ASN A 1 295 ? -54.783 -20.895 -26.185 1.00 36.09 295 ASN A O 1
ATOM 2325 N N . SER A 1 296 ? -53.499 -20.272 -24.479 1.00 39.16 296 SER A N 1
ATOM 2326 C CA . SER A 1 296 ? -54.409 -19.867 -23.390 1.00 39.16 296 SER A CA 1
ATOM 2327 C C . SER A 1 296 ? -54.077 -20.476 -22.017 1.00 39.16 296 SER A C 1
ATOM 2329 O O . SER A 1 296 ? -53.978 -21.679 -21.822 1.00 39.16 296 SER A O 1
ATOM 2331 N N . LYS A 1 297 ? -53.972 -19.558 -21.048 1.00 39.94 297 LYS A N 1
ATOM 2332 C CA . LYS A 1 297 ? -54.683 -19.518 -19.755 1.00 39.94 297 LYS A CA 1
ATOM 2333 C C . LYS A 1 297 ? -54.900 -20.836 -19.002 1.00 39.94 297 LYS A C 1
ATOM 2335 O O . LYS A 1 297 ? -55.719 -21.650 -19.405 1.00 39.94 297 LYS A O 1
ATOM 2340 N N . SER A 1 298 ? -54.464 -20.861 -17.744 1.00 42.22 298 SER A N 1
ATOM 2341 C CA . SER A 1 298 ? -55.333 -20.874 -16.538 1.00 42.22 298 SER A CA 1
ATOM 2342 C C . SER A 1 298 ? -54.425 -20.966 -15.298 1.00 42.22 298 SER A C 1
ATOM 2344 O O . SER A 1 298 ? -53.546 -21.810 -15.251 1.00 42.22 298 SER A O 1
ATOM 2346 N N . ASN A 1 299 ? -54.370 -19.995 -14.384 1.00 34.72 299 ASN A N 1
ATOM 2347 C CA . ASN A 1 299 ? -55.377 -19.435 -13.472 1.00 34.72 299 ASN A CA 1
ATOM 2348 C C . ASN A 1 299 ? -55.739 -20.362 -12.294 1.00 34.72 299 ASN A C 1
ATOM 2350 O O . ASN A 1 299 ? -55.860 -21.569 -12.463 1.00 34.72 299 ASN A O 1
ATOM 2354 N N . THR A 1 300 ? -56.036 -19.713 -11.160 1.00 39.41 300 THR A N 1
ATOM 2355 C CA . THR A 1 300 ? -56.552 -20.188 -9.853 1.00 39.41 300 THR A CA 1
ATOM 2356 C C . THR A 1 300 ? -55.491 -20.526 -8.790 1.00 39.41 300 THR A C 1
ATOM 2358 O O . THR A 1 300 ? -54.625 -21.350 -9.035 1.00 39.41 300 THR A O 1
ATOM 2361 N N . LEU A 1 301 ? -55.365 -19.829 -7.646 1.00 38.56 301 LEU A N 1
ATOM 2362 C CA . LEU A 1 301 ? -56.276 -19.260 -6.616 1.00 38.56 301 LEU A CA 1
ATOM 2363 C C . LEU A 1 301 ? -56.326 -20.132 -5.344 1.00 38.56 301 LEU A C 1
ATOM 2365 O O . LEU A 1 301 ? -56.327 -21.352 -5.432 1.00 38.56 301 LEU A O 1
ATOM 2369 N N . TYR A 1 302 ? -56.511 -19.430 -4.213 1.00 37.66 302 TYR A N 1
ATOM 2370 C CA . TYR A 1 302 ? -56.781 -19.854 -2.822 1.00 37.66 302 TYR A CA 1
ATOM 2371 C C . TYR A 1 302 ? -55.559 -20.168 -1.939 1.00 37.66 302 TYR A C 1
ATOM 2373 O O . TYR A 1 302 ? -54.692 -20.931 -2.332 1.00 37.66 302 TYR A O 1
ATOM 2381 N N . SER A 1 303 ? -55.436 -19.715 -0.686 1.00 39.09 303 SER A N 1
ATOM 2382 C CA . SER A 1 303 ? -56.099 -18.700 0.160 1.00 39.09 303 SER A CA 1
ATOM 2383 C C . SER A 1 303 ? -55.521 -18.852 1.578 1.00 39.09 303 SER A C 1
ATOM 2385 O O . SER A 1 303 ? -55.303 -19.979 2.014 1.00 39.09 303 SER A O 1
ATOM 2387 N N . ASP A 1 304 ? -55.363 -17.733 2.285 1.00 40.41 304 ASP A N 1
ATOM 2388 C CA . ASP A 1 304 ? -55.582 -17.507 3.724 1.00 40.41 304 ASP A CA 1
ATOM 2389 C C . ASP A 1 304 ? -55.302 -18.602 4.771 1.00 40.41 304 ASP A C 1
ATOM 2391 O O . ASP A 1 304 ? -56.019 -19.596 4.869 1.00 40.41 304 ASP A O 1
ATOM 2395 N N . SER A 1 305 ? -54.459 -18.262 5.758 1.00 39.88 305 SER A N 1
ATOM 2396 C CA . SER A 1 305 ? -54.930 -17.911 7.119 1.00 39.88 305 SER A CA 1
ATOM 2397 C C . SER A 1 305 ? -53.776 -17.549 8.072 1.00 39.88 305 SER A C 1
ATOM 2399 O O . SER A 1 305 ? -52.800 -18.281 8.201 1.00 39.88 305 SER A O 1
ATOM 2401 N N . LYS A 1 306 ? -53.914 -16.396 8.748 1.00 48.50 306 LYS A N 1
ATOM 2402 C CA . LYS A 1 306 ? -53.075 -15.885 9.858 1.00 48.50 306 LYS A CA 1
ATOM 2403 C C . LYS A 1 306 ? -53.409 -16.602 11.205 1.00 48.50 306 LYS A C 1
ATOM 2405 O O . LYS A 1 306 ? -54.130 -17.592 11.196 1.00 48.50 306 LYS A O 1
ATOM 2410 N N . PRO A 1 307 ? -53.047 -16.041 12.381 1.00 63.12 307 PRO A N 1
ATOM 2411 C CA . PRO A 1 307 ? -51.777 -16.200 13.092 1.00 63.12 307 PRO A CA 1
ATOM 2412 C C . PRO A 1 307 ? -52.007 -16.851 14.476 1.00 63.12 307 PRO A C 1
ATOM 2414 O O . PRO A 1 307 ? -53.148 -17.010 14.904 1.00 63.12 307 PRO A O 1
ATOM 2417 N N . ASN A 1 308 ? -50.952 -17.162 15.235 1.00 47.81 308 ASN A N 1
ATOM 2418 C CA . ASN A 1 308 ? -51.131 -17.445 16.660 1.00 47.81 308 ASN A CA 1
ATOM 2419 C C . ASN A 1 308 ? -50.032 -16.829 17.531 1.00 47.81 308 ASN A C 1
ATOM 2421 O O . ASN A 1 308 ? -48.866 -16.754 17.155 1.00 47.81 308 ASN A O 1
ATOM 2425 N N . THR A 1 309 ? -50.492 -16.338 18.672 1.00 57.62 309 THR A N 1
ATOM 2426 C CA . THR A 1 309 ? -49.855 -15.479 19.673 1.00 57.62 309 THR A CA 1
ATOM 2427 C C . THR A 1 309 ? -49.371 -16.256 20.906 1.00 57.62 309 THR A C 1
ATOM 2429 O O . THR A 1 309 ? -49.965 -17.282 21.226 1.00 57.62 309 THR A O 1
ATOM 2432 N N . LEU A 1 310 ? -48.457 -15.620 21.666 1.00 51.88 310 LEU A N 1
ATOM 2433 C CA . LEU A 1 310 ? -48.097 -15.822 23.094 1.00 51.88 310 LEU A CA 1
ATOM 2434 C C . LEU A 1 310 ? -47.233 -17.069 23.393 1.00 51.88 310 LEU A C 1
ATOM 2436 O O . LEU A 1 310 ? -47.469 -18.132 22.837 1.00 51.88 310 LEU A O 1
ATOM 2440 N N . SER A 1 311 ? -46.196 -17.013 24.238 1.00 53.59 311 SER A N 1
ATOM 2441 C CA . SER A 1 311 ? -45.977 -16.237 25.473 1.00 53.59 311 SER A CA 1
ATOM 2442 C C . SER A 1 311 ? -44.545 -15.717 25.622 1.00 53.59 311 SER A C 1
ATOM 2444 O O . SER A 1 311 ? -43.655 -16.218 24.906 1.00 53.59 311 SER A O 1
#